Protein AF-A0A8J9UV77-F1 (afdb_monomer)

Organism: NCBI:txid405034

Foldseek 3Di:
DVVVVLLPDDDDDPPVVVVVVPDDPPPPPCPDPNVVVNVPPPVPLCCDDPPDDGLLVNLLVLLVVVLVVLVVVLVVLVVVVVVCVVVPPPPVPPVVVVVSVVVNVLSVVVNVLSVQVSVCSVVVDLVSLVVSLVVLVVNLVVLVVVLVVCVVPDDPVVNVVSVVVSVSSVVSSVSSSSVSVVVVVVVVVVVVVVVVPD

Sequence (198 aa):
MLRIVKLVCPPQSNLIRRIISNLPPNYQRKGTQSDKICSYVEIPILTRCCFCLPLRKGLIAFAYINLMLTLAVTSMLSMYITSVRTSNLDLQDESEYPRLIADTTALVLEVTMTLIFIVALHRKHVLLMKIYLYFEIIFSVIGFVYSLAFLTKETASELFLILFQLMVQIYLVILIWSSIVKMQRDGTVKYTREQDAV

Mean predicted aligned error: 13.59 Å

Structure (mmCIF, N/CA/C/O backbone):
data_AF-A0A8J9UV77-F1
#
_entry.id   AF-A0A8J9UV77-F1
#
loop_
_atom_site.group_PDB
_atom_site.id
_atom_site.type_symbol
_atom_site.label_atom_id
_atom_site.label_alt_id
_atom_site.label_comp_id
_atom_site.label_asym_id
_atom_site.label_entity_id
_atom_site.label_seq_id
_atom_site.pdbx_PDB_ins_code
_atom_site.Cartn_x
_atom_site.Cartn_y
_atom_site.Cartn_z
_atom_site.occupancy
_atom_site.B_iso_or_equiv
_atom_site.auth_seq_id
_atom_site.auth_comp_id
_atom_site.auth_asym_id
_atom_site.auth_atom_id
_atom_site.pdbx_PDB_model_num
ATOM 1 N N . MET A 1 1 ? 17.749 2.237 13.688 1.00 36.34 1 MET A N 1
ATOM 2 C CA . MET A 1 1 ? 16.451 1.530 13.573 1.00 36.34 1 MET A CA 1
ATOM 3 C C . MET A 1 1 ? 15.912 0.937 14.883 1.00 36.34 1 MET A C 1
ATOM 5 O O . MET A 1 1 ? 14.709 1.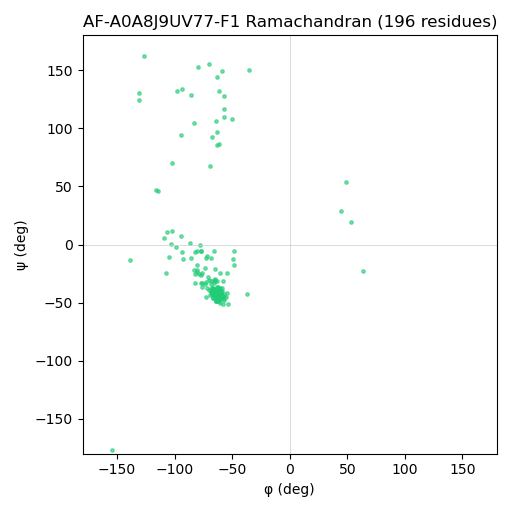004 15.076 1.00 36.34 1 MET A O 1
ATOM 9 N N . LEU A 1 2 ? 16.729 0.463 15.841 1.00 25.31 2 LEU A N 1
ATOM 10 C CA . LEU A 1 2 ? 16.229 -0.098 17.121 1.00 25.31 2 LEU A CA 1
ATOM 11 C C . LEU A 1 2 ? 15.566 0.902 18.105 1.00 25.31 2 LEU A C 1
ATOM 13 O O . LEU A 1 2 ? 14.935 0.483 19.070 1.00 25.31 2 LEU A O 1
ATOM 17 N N . ARG A 1 3 ? 15.679 2.221 17.889 1.00 26.34 3 ARG A N 1
ATOM 18 C CA . ARG A 1 3 ? 15.039 3.242 18.749 1.00 26.34 3 ARG A CA 1
ATOM 19 C C . ARG A 1 3 ? 13.592 3.569 18.377 1.00 26.34 3 ARG A C 1
ATOM 21 O O . ARG A 1 3 ? 12.903 4.183 19.181 1.00 26.34 3 ARG A O 1
ATOM 28 N N . ILE A 1 4 ? 13.117 3.124 17.215 1.00 35.94 4 ILE A N 1
ATOM 29 C CA . ILE A 1 4 ? 11.742 3.402 16.770 1.00 35.94 4 ILE A CA 1
ATOM 30 C C . ILE A 1 4 ? 10.745 2.433 17.440 1.00 35.94 4 ILE A C 1
ATOM 32 O O . ILE A 1 4 ? 9.596 2.787 17.665 1.00 35.94 4 ILE A O 1
ATOM 36 N N . VAL A 1 5 ? 11.210 1.269 17.914 1.00 37.25 5 VAL A N 1
ATOM 37 C CA . VAL A 1 5 ? 10.378 0.279 18.628 1.00 37.25 5 VAL A CA 1
ATOM 38 C C . VAL A 1 5 ? 10.020 0.717 20.061 1.00 37.25 5 VAL A C 1
ATOM 40 O O . VAL A 1 5 ? 9.040 0.244 20.626 1.00 37.25 5 VAL A O 1
ATOM 43 N N . LYS A 1 6 ? 10.762 1.658 20.666 1.00 29.19 6 LYS A N 1
ATOM 44 C CA . LYS A 1 6 ? 10.554 2.073 22.070 1.00 29.19 6 LYS A CA 1
ATOM 45 C C . LYS A 1 6 ? 9.634 3.284 22.264 1.00 29.19 6 LYS A C 1
ATOM 47 O O . LYS A 1 6 ? 9.333 3.616 23.404 1.00 29.19 6 LYS A O 1
ATOM 52 N N . LEU A 1 7 ? 9.200 3.935 21.184 1.00 33.56 7 LEU A N 1
ATOM 53 C CA . LEU A 1 7 ? 8.418 5.179 21.243 1.00 33.56 7 LEU A CA 1
ATOM 54 C C . LEU A 1 7 ? 6.919 5.006 20.970 1.00 33.56 7 LEU A C 1
ATOM 56 O O . LEU A 1 7 ? 6.188 5.986 21.034 1.00 33.56 7 LEU A O 1
ATOM 60 N N . VAL A 1 8 ? 6.434 3.789 20.711 1.00 41.38 8 VAL A N 1
ATOM 61 C CA . VAL A 1 8 ? 5.015 3.561 20.378 1.00 41.38 8 VAL A CA 1
ATOM 62 C C . VAL A 1 8 ? 4.303 2.729 21.453 1.00 41.38 8 VAL A C 1
ATOM 64 O O . VAL A 1 8 ? 3.581 1.776 21.181 1.00 41.38 8 VAL A O 1
ATOM 67 N N . CYS A 1 9 ? 4.527 3.102 22.709 1.00 34.94 9 CYS A N 1
ATOM 68 C CA . CYS A 1 9 ? 3.692 2.753 23.860 1.00 34.94 9 CYS A CA 1
ATOM 69 C C . CYS A 1 9 ? 3.445 4.071 24.610 1.00 34.94 9 CYS A C 1
ATOM 71 O O . CYS A 1 9 ? 4.420 4.798 24.809 1.00 34.94 9 CYS A O 1
ATOM 73 N N . PRO A 1 10 ? 2.193 4.432 24.973 1.00 48.12 10 PRO A N 1
ATOM 74 C CA . PRO A 1 10 ? 1.755 4.147 26.355 1.00 48.12 10 PRO A CA 1
ATOM 75 C C . PRO A 1 10 ? 0.209 3.994 26.524 1.00 48.12 10 PRO A C 1
ATOM 77 O O . PRO A 1 10 ? -0.529 4.166 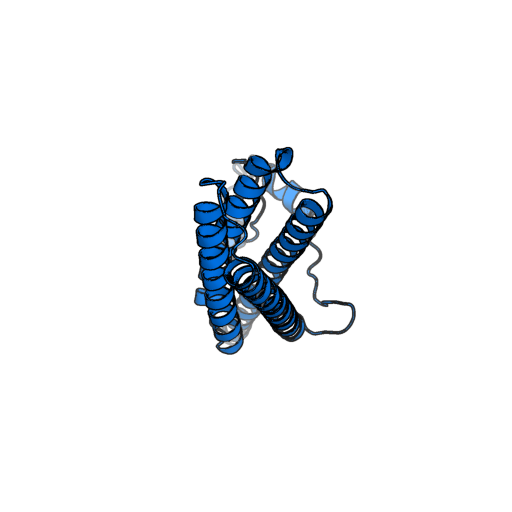25.550 1.00 48.12 10 PRO A O 1
ATOM 80 N N . PRO A 1 11 ? -0.345 3.802 27.749 1.00 50.53 11 PRO A N 1
ATOM 81 C CA . PRO A 1 11 ? 0.266 3.352 29.007 1.00 50.53 11 PRO A CA 1
ATOM 82 C C . PRO A 1 11 ? -0.451 2.147 29.652 1.00 50.53 11 PRO A C 1
ATOM 84 O O . PRO A 1 11 ? -1.620 1.847 29.407 1.00 50.53 11 PRO A O 1
ATOM 87 N N . GLN A 1 12 ? 0.279 1.500 30.559 1.00 46.47 12 GLN A N 1
ATOM 88 C CA . GLN A 1 12 ? -0.220 0.502 31.490 1.00 46.47 12 GLN A CA 1
ATOM 89 C C . GLN A 1 12 ? -1.257 1.060 32.471 1.00 46.47 12 GLN A C 1
ATOM 91 O O . GLN A 1 12 ? -1.185 2.188 32.957 1.00 46.47 12 GLN A O 1
ATOM 96 N N . SER A 1 13 ? -2.195 0.163 32.745 1.00 42.41 13 SER A N 1
ATOM 97 C CA . SER A 1 13 ? -3.255 0.153 33.740 1.00 42.41 13 SER A CA 1
ATOM 98 C C . SER A 1 13 ? -2.910 0.794 35.092 1.00 42.41 13 SER A C 1
ATOM 100 O O . SER A 1 13 ? -1.795 0.713 35.605 1.00 42.41 13 SER A O 1
ATOM 102 N N . ASN A 1 14 ? -3.954 1.333 35.730 1.00 47.31 14 ASN A N 1
ATOM 103 C CA . ASN A 1 14 ? -4.018 1.885 37.094 1.00 47.31 14 ASN A CA 1
ATOM 104 C C . ASN A 1 14 ? -3.410 1.004 38.214 1.00 47.31 14 ASN A C 1
ATOM 106 O O . ASN A 1 14 ? -3.297 1.446 39.356 1.00 47.31 14 ASN A O 1
ATOM 110 N N . LEU A 1 15 ? -2.987 -0.220 37.896 1.00 50.44 15 LEU A N 1
ATOM 111 C CA . LEU A 1 15 ? -2.334 -1.161 38.797 1.00 50.44 15 LEU A CA 1
ATOM 112 C C . LEU A 1 15 ? -0.940 -0.678 39.236 1.00 50.44 15 LEU A C 1
ATOM 114 O O . LEU A 1 15 ? -0.586 -0.803 40.404 1.00 50.44 15 LEU A O 1
ATOM 118 N N . ILE A 1 16 ? -0.175 -0.038 38.346 1.00 53.56 16 ILE A N 1
ATOM 119 C CA . ILE A 1 16 ? 1.173 0.458 38.684 1.00 53.56 16 ILE A CA 1
ATOM 120 C C . ILE A 1 16 ? 1.103 1.686 39.594 1.00 53.56 16 ILE A C 1
ATOM 122 O O . ILE A 1 16 ? 1.921 1.834 40.500 1.00 53.56 16 ILE A O 1
ATOM 126 N N . ARG A 1 17 ? 0.064 2.518 39.443 1.00 52.12 17 ARG A N 1
ATOM 127 C CA . ARG A 1 17 ? -0.152 3.688 40.305 1.00 52.12 17 ARG A CA 1
ATOM 128 C C . ARG A 1 17 ? -0.437 3.288 41.765 1.00 52.12 17 ARG A C 1
ATOM 130 O O . ARG A 1 17 ? -0.012 4.002 42.665 1.00 52.12 17 ARG A O 1
ATOM 137 N N . ARG A 1 18 ? -1.074 2.129 42.004 1.00 53.81 18 ARG A N 1
ATOM 138 C CA . ARG A 1 18 ? -1.314 1.576 43.358 1.00 53.81 18 ARG A CA 1
ATOM 139 C C . ARG A 1 18 ? -0.118 0.817 43.949 1.00 53.81 18 ARG A C 1
ATOM 141 O O . ARG A 1 18 ? 0.011 0.736 45.168 1.00 53.81 18 ARG A O 1
ATOM 148 N N . ILE A 1 19 ? 0.770 0.278 43.113 1.00 56.06 19 ILE A N 1
ATOM 149 C CA . ILE A 1 19 ? 2.013 -0.362 43.579 1.00 56.06 19 ILE A CA 1
ATOM 150 C C . ILE A 1 19 ? 3.040 0.708 43.986 1.00 56.06 19 ILE A C 1
ATOM 152 O O . ILE A 1 19 ? 3.718 0.559 44.999 1.00 56.06 19 ILE A O 1
ATOM 156 N N . ILE A 1 20 ? 3.096 1.834 43.267 1.00 53.78 20 ILE A N 1
ATOM 157 C CA . ILE A 1 20 ? 4.003 2.948 43.589 1.00 53.78 20 ILE A CA 1
ATOM 158 C C . ILE A 1 20 ? 3.587 3.682 44.876 1.00 53.78 20 ILE A C 1
ATOM 160 O O . ILE A 1 20 ? 4.459 4.155 45.600 1.00 53.78 20 ILE A O 1
ATOM 164 N N . SER A 1 21 ? 2.293 3.736 45.220 1.00 57.62 21 SER A N 1
ATOM 165 C CA . SER A 1 21 ? 1.830 4.378 46.464 1.00 57.62 21 SER A CA 1
ATOM 166 C C . SER A 1 21 ? 2.164 3.599 47.742 1.00 57.62 21 SER A C 1
ATOM 168 O O . SER A 1 21 ? 1.988 4.136 48.828 1.00 57.62 21 SER A O 1
ATOM 170 N N . ASN A 1 22 ? 2.635 2.353 47.624 1.00 54.12 22 ASN A N 1
ATOM 171 C CA . ASN A 1 22 ? 3.020 1.503 48.755 1.00 54.12 22 ASN A CA 1
ATOM 172 C C . ASN A 1 22 ? 4.541 1.285 48.862 1.00 54.12 22 ASN A C 1
ATOM 174 O O . ASN A 1 22 ? 4.988 0.496 49.692 1.00 54.12 22 ASN A O 1
ATOM 178 N N . LEU A 1 23 ? 5.351 1.957 48.033 1.00 52.94 23 LEU A N 1
ATOM 179 C CA . LEU A 1 23 ? 6.805 1.803 48.056 1.00 52.94 23 LEU A CA 1
ATOM 180 C C . LEU A 1 23 ? 7.468 2.865 48.958 1.00 52.94 23 LEU A C 1
ATOM 182 O O . LEU A 1 23 ? 7.148 4.050 48.839 1.00 52.94 23 LEU A O 1
ATOM 186 N N . PRO A 1 24 ? 8.420 2.481 49.831 1.00 50.25 24 PRO A N 1
ATOM 187 C CA . PRO A 1 24 ? 9.108 3.406 50.728 1.00 50.25 24 PRO A CA 1
ATOM 188 C C . PRO A 1 24 ? 9.855 4.528 49.972 1.00 50.25 24 PRO A C 1
ATOM 190 O O . PRO A 1 24 ? 10.372 4.312 48.870 1.00 50.25 24 PRO A O 1
ATOM 193 N N . PRO A 1 25 ? 9.980 5.729 50.575 1.00 51.34 25 PRO A N 1
ATOM 194 C CA . PRO A 1 25 ? 10.344 6.981 49.892 1.00 51.34 25 PRO A CA 1
ATOM 195 C C . PRO A 1 25 ? 11.769 7.035 49.314 1.00 51.34 25 PRO A C 1
ATOM 197 O O . PRO A 1 25 ? 12.111 7.979 48.604 1.00 51.34 25 PRO A O 1
ATOM 200 N N . ASN A 1 26 ? 12.606 6.024 49.558 1.00 44.12 26 ASN A N 1
ATOM 201 C CA . ASN A 1 26 ? 13.990 5.987 49.078 1.00 44.12 26 ASN A CA 1
ATOM 202 C C . ASN A 1 26 ? 14.158 5.503 47.621 1.00 44.12 26 ASN A C 1
ATOM 204 O O . ASN A 1 26 ? 15.256 5.604 47.078 1.00 44.12 26 ASN A O 1
ATOM 208 N N . TYR A 1 27 ? 13.096 5.032 46.950 1.00 46.22 27 TYR A N 1
ATOM 209 C CA . TYR A 1 27 ? 13.168 4.532 45.562 1.00 46.22 27 TYR A CA 1
ATOM 210 C C . TYR A 1 27 ? 12.542 5.474 44.507 1.00 46.22 27 TYR A C 1
ATOM 212 O O . TYR A 1 27 ? 12.391 5.117 43.345 1.00 46.22 27 TYR A O 1
ATOM 220 N N . GLN A 1 28 ? 12.190 6.713 44.856 1.00 45.56 28 GLN A N 1
ATOM 221 C CA . GLN A 1 28 ? 11.565 7.669 43.918 1.00 45.56 28 GLN A CA 1
ATOM 222 C C . GLN A 1 28 ? 12.562 8.386 42.978 1.00 45.56 28 GLN A C 1
ATOM 224 O O . GLN A 1 28 ? 12.154 9.111 42.074 1.00 45.56 28 GLN A O 1
ATOM 229 N N . ARG A 1 29 ? 13.882 8.198 43.142 1.00 43.81 29 ARG A N 1
ATOM 230 C CA . ARG A 1 29 ? 14.904 9.008 42.439 1.00 43.81 29 ARG A CA 1
ATOM 231 C C . ARG A 1 29 ? 15.444 8.406 41.128 1.00 43.81 29 ARG A C 1
ATOM 233 O O . ARG A 1 29 ? 16.355 8.967 40.528 1.00 43.81 29 ARG A O 1
ATOM 240 N N . LYS A 1 30 ? 14.879 7.301 40.637 1.00 40.88 30 LYS A N 1
ATOM 241 C CA . LYS A 1 30 ? 15.172 6.749 39.297 1.00 40.88 30 LYS A CA 1
ATOM 242 C C . LYS A 1 30 ? 13.927 6.777 38.403 1.00 40.88 30 LYS A C 1
ATOM 244 O O . LYS A 1 30 ? 13.601 5.805 37.735 1.00 40.88 30 LYS A O 1
ATOM 249 N N . GLY A 1 31 ? 13.234 7.916 38.387 1.00 41.59 31 GLY A N 1
ATOM 250 C CA . GLY A 1 31 ? 12.255 8.239 37.349 1.00 41.59 31 GLY A CA 1
ATOM 251 C C . GLY A 1 31 ? 12.965 8.325 36.001 1.00 41.59 31 GLY A C 1
ATOM 252 O O . GLY A 1 31 ? 13.611 9.322 35.679 1.00 41.59 31 GLY A O 1
ATOM 253 N N . THR A 1 32 ? 12.913 7.231 35.251 1.00 42.88 32 THR A N 1
ATOM 254 C CA . THR A 1 32 ? 13.490 7.090 33.921 1.00 42.88 32 THR A CA 1
ATOM 255 C C . THR A 1 32 ? 12.935 8.151 32.977 1.00 42.88 32 THR A C 1
ATOM 257 O O . THR A 1 32 ? 11.733 8.300 32.794 1.00 42.88 32 THR A O 1
ATOM 260 N N . GLN A 1 33 ? 13.856 8.856 32.330 1.00 42.91 33 GLN A N 1
ATOM 261 C CA . GLN A 1 33 ? 13.685 9.948 31.366 1.00 42.91 33 GLN A CA 1
ATOM 262 C C . GLN A 1 33 ? 12.678 9.681 30.216 1.00 42.91 33 GLN A C 1
ATOM 264 O O . GLN A 1 33 ? 12.272 10.620 29.536 1.00 42.91 33 GLN A O 1
ATOM 269 N N . SER A 1 34 ? 12.241 8.430 30.017 1.00 46.00 34 SER A N 1
ATOM 270 C CA . SER A 1 34 ? 11.222 8.021 29.036 1.00 46.00 34 SER A CA 1
ATOM 271 C C . SER A 1 34 ? 9.831 8.612 29.286 1.00 46.00 34 SER A C 1
ATOM 273 O O . SER A 1 34 ? 9.127 8.890 28.316 1.00 46.00 34 SER A O 1
ATOM 275 N N . ASP A 1 35 ? 9.445 8.870 30.537 1.00 45.50 35 ASP A N 1
ATOM 276 C CA . ASP A 1 35 ? 8.078 9.330 30.840 1.00 45.50 35 ASP A CA 1
ATOM 277 C C . ASP A 1 35 ? 7.865 10.811 30.491 1.00 45.50 35 ASP A C 1
ATOM 279 O O . ASP A 1 35 ? 6.758 11.233 30.163 1.00 45.50 35 ASP A O 1
ATOM 283 N N . LYS A 1 36 ? 8.946 11.604 30.469 1.00 41.19 36 LYS A N 1
ATOM 284 C CA . LYS A 1 36 ? 8.894 13.021 30.076 1.00 41.19 36 LYS A CA 1
ATOM 285 C C . LYS A 1 36 ? 8.797 13.218 28.561 1.00 41.19 36 LYS A C 1
ATOM 287 O O . LYS A 1 36 ? 8.236 14.216 28.122 1.00 41.19 36 LYS A O 1
ATOM 292 N N . ILE A 1 37 ? 9.285 12.267 27.760 1.00 48.97 37 ILE A N 1
ATOM 293 C CA . ILE A 1 37 ? 9.194 12.331 26.290 1.00 48.97 37 ILE A CA 1
ATOM 294 C C . ILE A 1 37 ? 7.773 11.963 25.821 1.00 48.97 37 ILE A C 1
ATOM 296 O O . ILE A 1 37 ? 7.260 12.565 24.883 1.00 48.97 37 ILE A O 1
ATOM 300 N N . CYS A 1 38 ? 7.091 11.052 26.527 1.00 47.56 38 CYS A N 1
ATOM 301 C CA . CYS A 1 38 ? 5.693 10.687 26.252 1.00 47.56 38 CYS A CA 1
ATOM 302 C C . CYS A 1 38 ? 4.687 11.831 26.476 1.00 47.56 38 CYS A C 1
ATOM 304 O O . CYS A 1 38 ? 3.594 11.789 25.922 1.00 47.56 38 CYS A O 1
ATOM 306 N N . SER A 1 39 ? 5.043 12.850 27.265 1.00 46.72 39 SER A N 1
ATOM 307 C CA . SER A 1 39 ? 4.179 14.006 27.547 1.00 46.72 39 SER A CA 1
ATOM 308 C C . SER A 1 39 ? 4.184 15.071 26.446 1.00 46.72 39 SER A C 1
ATOM 310 O O . SER A 1 39 ? 3.295 15.913 26.442 1.00 46.72 39 SER A O 1
ATOM 312 N N . TYR A 1 40 ? 5.177 15.076 25.552 1.00 45.38 40 TYR A N 1
ATOM 313 C CA . TYR A 1 40 ? 5.302 16.099 24.501 1.00 45.38 40 TYR A CA 1
ATOM 314 C C . TYR A 1 40 ? 4.916 15.602 23.110 1.00 45.38 40 TYR A C 1
ATOM 316 O O . TYR A 1 40 ? 4.746 16.404 22.197 1.00 45.38 40 TYR A O 1
ATOM 324 N N . VAL A 1 41 ? 4.734 14.292 22.946 1.00 43.12 41 VAL A N 1
ATOM 325 C CA . VAL A 1 41 ? 4.097 13.730 21.758 1.00 43.12 41 VAL A CA 1
ATOM 326 C C . VAL A 1 41 ? 2.668 13.379 22.144 1.00 43.12 41 VAL A C 1
ATOM 328 O O . VAL A 1 41 ? 2.297 12.211 22.265 1.00 43.12 41 VAL A O 1
ATOM 331 N N . GLU A 1 42 ? 1.847 14.408 22.357 1.00 40.81 42 GLU A N 1
ATOM 332 C CA . GLU A 1 42 ? 0.409 14.262 22.163 1.00 40.81 42 GLU A CA 1
ATOM 333 C C . GLU A 1 42 ? 0.219 13.908 20.690 1.00 40.81 42 GLU A C 1
ATOM 335 O O . GLU A 1 42 ? 0.079 14.779 19.838 1.00 40.81 42 GLU A O 1
ATOM 340 N N . ILE A 1 43 ? 0.304 12.615 20.361 1.00 47.97 43 ILE A N 1
ATOM 341 C CA . ILE A 1 43 ? -0.121 12.115 19.058 1.00 47.97 43 ILE A CA 1
ATOM 342 C C . ILE A 1 43 ? -1.578 12.563 18.970 1.00 47.97 43 ILE A C 1
ATOM 344 O O . ILE A 1 43 ? -2.386 12.060 19.765 1.00 47.97 43 ILE A O 1
ATOM 348 N N . PRO A 1 44 ? -1.925 13.536 18.104 1.00 45.03 44 PRO A N 1
ATOM 349 C CA . PRO A 1 44 ? -3.277 14.047 18.050 1.00 45.03 44 PRO A CA 1
ATOM 350 C C . PRO A 1 44 ? -4.155 12.840 17.779 1.00 45.03 44 PRO A C 1
ATOM 352 O O . PRO A 1 44 ? -3.987 12.137 16.783 1.00 45.03 44 PRO A O 1
ATOM 355 N N . ILE A 1 45 ? -5.037 12.527 18.723 1.00 49.84 45 ILE A N 1
ATOM 356 C CA . ILE A 1 45 ? -5.992 11.445 18.553 1.00 49.84 45 ILE A CA 1
ATOM 357 C C . ILE A 1 45 ? -6.915 11.963 17.456 1.00 49.84 45 ILE A C 1
ATOM 359 O O . ILE A 1 45 ? -7.844 12.721 17.740 1.00 49.84 45 ILE A O 1
ATOM 363 N N . LEU A 1 46 ? -6.609 11.634 16.197 1.00 47.41 46 LEU A N 1
ATOM 364 C CA . LEU A 1 46 ? -7.407 12.012 15.040 1.00 47.41 46 LEU A CA 1
ATOM 365 C C . LEU A 1 46 ? -8.765 11.332 15.194 1.00 47.41 46 LEU A C 1
ATOM 367 O O . LEU A 1 46 ? -9.007 10.233 14.718 1.00 47.41 46 LEU A O 1
ATOM 371 N N . THR A 1 47 ? -9.676 11.971 15.917 1.00 51.78 47 THR A N 1
ATOM 372 C CA . THR A 1 47 ? -11.048 11.494 16.092 1.00 51.78 47 THR A CA 1
ATOM 373 C C . THR A 1 47 ? -11.866 11.671 14.812 1.00 51.78 47 THR A C 1
ATOM 375 O O . THR A 1 47 ? -12.950 11.090 14.708 1.00 51.78 47 THR A O 1
ATOM 378 N N . ARG A 1 48 ? -11.331 12.417 13.833 1.00 51.16 48 ARG A N 1
ATOM 379 C CA . ARG A 1 48 ? -11.957 12.754 12.553 1.00 51.16 48 ARG A CA 1
ATOM 380 C C . ARG A 1 48 ? -10.989 12.477 11.399 1.00 51.16 48 ARG A C 1
ATOM 382 O O . ARG A 1 48 ? -9.895 13.031 11.371 1.00 51.16 48 ARG A O 1
ATOM 389 N N . CYS A 1 49 ? -11.412 11.661 10.437 1.00 50.72 49 CYS A N 1
ATOM 390 C CA . CYS A 1 49 ? -10.799 11.608 9.106 1.00 50.72 49 CYS A CA 1
ATOM 391 C C . CYS A 1 49 ? -11.481 12.699 8.265 1.00 50.72 49 CYS A C 1
ATOM 393 O O . CYS A 1 49 ? -12.714 12.750 8.259 1.00 50.72 49 CYS A O 1
ATOM 395 N N . CYS A 1 50 ? -10.717 13.580 7.609 1.00 52.69 50 CYS A N 1
ATOM 396 C CA . CYS A 1 50 ? -11.244 14.618 6.705 1.00 52.69 50 CYS A CA 1
ATOM 397 C C . CYS A 1 50 ? -12.419 15.432 7.311 1.00 52.69 50 CYS A C 1
ATOM 399 O O . CYS A 1 50 ? -13.507 15.490 6.747 1.00 52.69 50 CYS A O 1
ATOM 401 N N . PHE A 1 51 ? -12.216 16.009 8.503 1.00 49.25 51 PHE A N 1
ATOM 402 C CA . PHE A 1 51 ? -13.119 16.933 9.224 1.00 49.25 51 PHE A CA 1
ATOM 403 C C . PHE A 1 51 ? -14.511 16.438 9.694 1.00 49.25 51 PHE A C 1
ATOM 405 O O . PHE A 1 51 ? -15.003 16.991 10.683 1.00 49.25 51 PHE A O 1
ATOM 412 N N . CYS A 1 52 ? -15.116 15.385 9.118 1.00 48.28 52 CYS A N 1
ATOM 413 C CA . CYS A 1 52 ? -16.527 15.031 9.404 1.00 48.28 52 CYS A CA 1
ATOM 414 C C . CYS A 1 52 ? -16.846 13.531 9.572 1.00 48.28 52 CYS A C 1
ATOM 416 O O . CYS A 1 52 ? -17.934 13.195 10.043 1.00 48.28 52 CYS A O 1
ATOM 418 N N . LEU A 1 53 ? -15.947 12.608 9.209 1.00 54.25 53 LEU A N 1
ATOM 419 C CA . LEU A 1 53 ? -16.273 11.176 9.204 1.00 54.25 53 LEU A CA 1
ATOM 420 C C . LEU A 1 53 ? -15.786 10.465 10.478 1.00 54.25 53 LEU A C 1
ATOM 422 O O . LEU A 1 53 ? -14.620 10.614 10.862 1.00 54.25 53 LEU A O 1
ATOM 426 N N . PRO A 1 54 ? -16.637 9.648 11.137 1.00 70.31 54 PRO A N 1
ATOM 427 C CA . PRO A 1 54 ? -16.211 8.847 12.277 1.00 70.31 54 PRO A CA 1
ATOM 428 C C . PRO A 1 54 ? -15.123 7.868 11.826 1.00 70.31 54 PRO A C 1
ATOM 430 O O . PRO A 1 54 ? -15.302 7.170 10.828 1.00 70.31 54 PRO A O 1
ATOM 433 N N . LEU A 1 55 ? -14.025 7.794 12.589 1.00 68.00 55 LEU A N 1
ATOM 434 C CA . LEU A 1 55 ? -12.802 7.019 12.305 1.00 68.00 55 LEU A CA 1
ATOM 435 C C . LEU A 1 55 ? -13.050 5.652 11.633 1.00 68.00 55 LEU A C 1
ATOM 437 O O . LEU A 1 55 ? -12.370 5.286 10.684 1.00 68.00 55 LEU A O 1
ATOM 441 N N . ARG A 1 56 ? -14.066 4.909 12.092 1.00 77.19 56 ARG A N 1
ATOM 442 C CA . ARG A 1 56 ? -14.410 3.590 11.548 1.00 77.19 56 ARG A CA 1
ATOM 443 C C . ARG A 1 56 ? -14.954 3.642 10.116 1.00 77.19 56 ARG A C 1
ATOM 445 O O . ARG A 1 56 ? -14.580 2.803 9.309 1.00 77.19 56 ARG A O 1
ATOM 452 N N . LYS A 1 57 ? -15.829 4.603 9.799 1.00 82.00 57 LYS A N 1
ATOM 453 C CA . LYS A 1 57 ? -16.369 4.768 8.437 1.00 82.00 57 LYS A CA 1
ATOM 454 C C . LYS A 1 57 ? -15.300 5.311 7.491 1.00 82.00 57 LYS A C 1
ATOM 456 O O . LYS A 1 57 ? -15.230 4.854 6.360 1.00 82.00 57 LYS A O 1
ATOM 461 N N . GLY A 1 58 ? -14.454 6.223 7.979 1.00 81.44 58 GLY A N 1
ATOM 462 C CA . GLY A 1 58 ? -13.318 6.749 7.219 1.00 81.44 58 GLY A CA 1
ATOM 463 C C . GLY A 1 58 ? -12.319 5.657 6.834 1.00 81.44 58 GLY A C 1
ATOM 464 O O . GLY A 1 58 ? -11.964 5.555 5.669 1.00 81.44 58 GLY A O 1
ATOM 465 N N . LEU A 1 59 ? -11.946 4.787 7.780 1.00 83.88 59 LEU A N 1
ATOM 466 C CA . LEU A 1 59 ? -11.020 3.679 7.520 1.00 83.88 59 LEU A CA 1
ATOM 467 C C . LEU A 1 59 ? -11.575 2.678 6.498 1.00 83.88 59 LEU A C 1
ATOM 469 O O . LEU A 1 59 ? -10.850 2.251 5.609 1.00 83.88 59 LEU A O 1
ATOM 473 N N . ILE A 1 60 ? -12.865 2.337 6.597 1.00 86.50 60 ILE A N 1
ATOM 474 C CA . ILE A 1 60 ? -13.520 1.457 5.622 1.00 86.50 60 ILE A CA 1
ATOM 475 C C . ILE A 1 60 ? -13.543 2.123 4.240 1.00 86.50 60 ILE A C 1
ATOM 477 O O . ILE A 1 60 ? -13.136 1.502 3.266 1.00 86.50 60 ILE A O 1
ATOM 481 N N . ALA A 1 61 ? -13.964 3.389 4.152 1.00 88.19 61 ALA A N 1
ATOM 482 C CA . ALA A 1 61 ? -13.999 4.121 2.887 1.00 88.19 61 ALA A CA 1
ATOM 483 C C . ALA A 1 61 ? -12.609 4.220 2.243 1.00 88.19 61 ALA A C 1
ATOM 485 O O . ALA A 1 61 ? -12.470 3.976 1.050 1.00 88.19 61 ALA A O 1
ATOM 486 N N . PHE A 1 62 ? -11.577 4.514 3.034 1.00 86.31 62 PHE A N 1
ATOM 487 C CA . PHE A 1 62 ? -10.211 4.609 2.537 1.00 86.31 62 PHE A CA 1
ATOM 488 C C . PHE A 1 62 ? -9.675 3.253 2.058 1.00 86.31 62 PHE A C 1
ATOM 490 O O . PHE A 1 62 ? -9.068 3.186 0.995 1.00 86.31 62 PHE A O 1
ATOM 497 N N . ALA A 1 63 ? -9.959 2.161 2.778 1.00 88.12 63 ALA A N 1
ATOM 498 C CA . ALA A 1 63 ? -9.603 0.812 2.335 1.00 88.12 63 ALA A CA 1
ATOM 499 C C . ALA A 1 63 ? -10.280 0.440 1.003 1.00 88.12 63 ALA A C 1
ATOM 501 O O . ALA A 1 63 ? -9.640 -0.145 0.134 1.00 88.12 63 ALA A O 1
ATOM 502 N N . TYR A 1 64 ? -11.547 0.825 0.806 1.00 89.88 64 TYR A N 1
ATOM 503 C CA . TYR A 1 64 ? -12.239 0.637 -0.475 1.00 89.88 64 TYR A CA 1
ATOM 504 C C . TYR A 1 64 ? -11.649 1.492 -1.600 1.00 89.88 64 TYR A C 1
ATOM 506 O O . TYR A 1 64 ? -11.541 1.008 -2.722 1.00 89.88 64 TYR A O 1
ATOM 514 N N . ILE A 1 65 ? -11.255 2.738 -1.322 1.00 89.50 65 ILE A N 1
ATOM 515 C CA . ILE A 1 65 ? -10.577 3.591 -2.309 1.00 89.50 65 ILE A CA 1
ATOM 516 C C . ILE A 1 65 ? -9.235 2.969 -2.706 1.00 89.50 65 ILE A C 1
ATOM 518 O O . ILE A 1 65 ? -8.953 2.884 -3.898 1.00 89.50 65 ILE A O 1
ATOM 522 N N . ASN A 1 66 ? -8.451 2.477 -1.739 1.00 87.12 66 ASN A N 1
ATOM 523 C CA . ASN A 1 66 ? -7.192 1.788 -2.023 1.00 87.12 66 ASN A CA 1
ATOM 524 C C . ASN A 1 66 ? -7.422 0.529 -2.868 1.00 87.12 66 ASN A C 1
ATOM 526 O O . ASN A 1 66 ? -6.736 0.327 -3.859 1.00 87.12 66 ASN A O 1
ATOM 530 N N . LEU A 1 67 ? -8.444 -0.268 -2.539 1.00 89.31 67 LEU A N 1
ATOM 531 C CA . LEU A 1 67 ? -8.822 -1.446 -3.324 1.00 89.31 67 LEU A CA 1
ATOM 532 C C . LEU A 1 67 ? -9.231 -1.084 -4.761 1.00 89.31 67 LEU A C 1
ATOM 534 O O . LEU A 1 67 ? -8.866 -1.773 -5.705 1.00 89.31 67 LEU A O 1
ATOM 538 N N . MET A 1 68 ? -9.997 -0.008 -4.949 1.00 90.88 68 MET A N 1
ATOM 539 C CA . MET A 1 68 ? -10.376 0.449 -6.289 1.00 90.88 68 MET A CA 1
ATOM 540 C C . MET A 1 68 ? -9.163 0.941 -7.079 1.00 90.88 68 MET A C 1
ATOM 542 O O . MET A 1 68 ? -9.063 0.660 -8.272 1.00 90.88 68 MET A O 1
ATOM 546 N N . LEU A 1 69 ? -8.230 1.630 -6.418 1.00 87.19 69 LEU A N 1
ATOM 547 C CA . LEU A 1 69 ? -6.985 2.077 -7.031 1.00 87.19 69 LEU A CA 1
ATOM 548 C C . LEU A 1 69 ? -6.116 0.884 -7.452 1.00 87.19 69 LEU A C 1
ATOM 550 O O . LEU A 1 69 ? -5.671 0.842 -8.597 1.00 87.19 69 LEU A O 1
ATOM 554 N N . THR A 1 70 ? -5.932 -0.113 -6.583 1.00 86.88 70 THR A N 1
ATOM 555 C CA . THR A 1 70 ? -5.147 -1.313 -6.913 1.00 86.88 70 THR A CA 1
ATOM 556 C C . THR A 1 70 ? -5.800 -2.125 -8.025 1.00 86.88 70 THR A C 1
ATOM 558 O O . THR A 1 70 ? -5.105 -2.556 -8.943 1.00 86.88 70 THR A O 1
ATOM 561 N N . LEU A 1 71 ? -7.131 -2.264 -8.039 1.00 89.50 71 LEU A N 1
ATOM 562 C CA . LEU A 1 71 ? -7.854 -2.897 -9.150 1.00 89.50 71 LEU A CA 1
ATOM 563 C C . LEU A 1 71 ? -7.686 -2.132 -10.469 1.00 89.50 71 LEU A C 1
ATOM 565 O O . LEU A 1 71 ? -7.471 -2.753 -11.513 1.00 89.50 71 LEU A O 1
ATOM 569 N N . ALA A 1 72 ? -7.737 -0.798 -10.436 1.00 90.00 72 ALA A N 1
ATO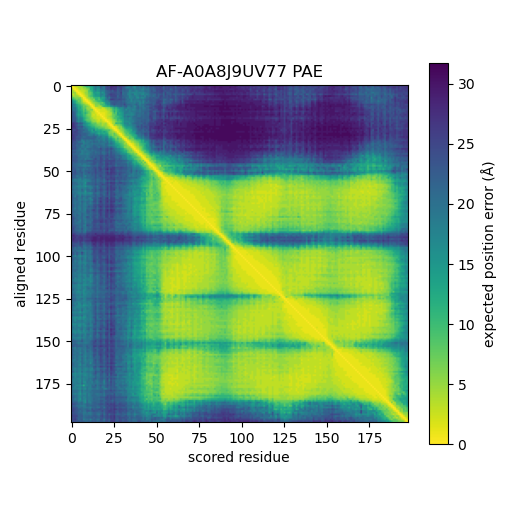M 570 C CA . ALA A 1 72 ? -7.494 0.022 -11.618 1.00 90.00 72 ALA A CA 1
ATOM 571 C C . ALA A 1 72 ? -6.070 -0.192 -12.158 1.00 90.00 72 ALA A C 1
ATOM 573 O O . ALA A 1 72 ? -5.910 -0.472 -13.347 1.00 90.00 72 ALA A O 1
ATOM 574 N N . VAL A 1 73 ? -5.053 -0.167 -11.290 1.00 86.12 73 VAL A N 1
ATOM 575 C CA . VAL A 1 73 ? -3.658 -0.455 -11.669 1.00 86.12 73 VAL A CA 1
ATOM 576 C C . VAL A 1 73 ? -3.514 -1.882 -12.209 1.00 86.12 73 VAL A C 1
ATOM 578 O O . VAL A 1 73 ? -2.919 -2.067 -13.268 1.00 86.12 73 VAL A O 1
ATOM 581 N N . THR A 1 74 ? -4.143 -2.876 -11.568 1.00 87.50 74 THR A N 1
ATOM 582 C CA . THR A 1 74 ? -4.169 -4.274 -12.051 1.00 87.50 74 THR A CA 1
ATOM 583 C C . THR A 1 74 ? -4.705 -4.353 -13.477 1.00 87.50 74 THR A C 1
ATOM 585 O O . THR A 1 74 ? -4.155 -5.061 -14.321 1.00 87.50 74 THR A O 1
ATOM 588 N N . SER A 1 75 ? -5.801 -3.640 -13.754 1.00 89.06 75 SER A N 1
ATOM 589 C CA . SER A 1 75 ? -6.454 -3.664 -15.063 1.00 89.06 75 SER A CA 1
ATOM 590 C C . SER A 1 75 ? -5.577 -3.035 -16.146 1.00 89.06 75 SER A C 1
ATOM 592 O O . SER A 1 75 ? -5.452 -3.601 -17.232 1.00 89.06 75 SER A O 1
ATOM 594 N N . MET A 1 76 ? -4.896 -1.930 -15.823 1.00 88.00 76 MET A N 1
ATOM 595 C CA . MET A 1 76 ? -3.946 -1.270 -16.720 1.00 88.00 76 MET A CA 1
ATOM 596 C C . MET A 1 76 ? -2.737 -2.164 -16.997 1.00 88.00 76 MET A C 1
ATOM 598 O O . MET A 1 76 ? -2.368 -2.342 -18.157 1.00 88.00 76 MET A O 1
ATOM 602 N N . LEU A 1 77 ? -2.181 -2.805 -15.963 1.00 85.69 77 LEU A N 1
ATOM 603 C CA . LEU A 1 77 ? -1.094 -3.775 -16.106 1.00 85.69 77 LEU A CA 1
ATOM 604 C C . LEU A 1 77 ? -1.524 -4.966 -16.978 1.00 85.69 77 LEU A C 1
ATOM 606 O O . LEU A 1 77 ? -0.800 -5.384 -17.875 1.00 85.69 77 LEU A O 1
ATOM 610 N N . SER A 1 78 ? -2.742 -5.471 -16.788 1.00 87.50 78 SER A N 1
ATOM 611 C CA . SER A 1 78 ? -3.287 -6.573 -17.593 1.00 87.50 78 SER A CA 1
ATOM 612 C C . SER A 1 78 ? -3.445 -6.192 -19.072 1.00 87.50 78 SER A C 1
ATOM 614 O O . SER A 1 78 ? -3.121 -6.989 -19.961 1.00 87.50 78 SER A O 1
ATOM 616 N N . MET A 1 79 ? -3.913 -4.969 -19.356 1.00 88.19 79 MET A N 1
ATOM 617 C CA . MET A 1 79 ? -3.977 -4.440 -20.723 1.00 88.19 79 MET A CA 1
ATOM 618 C C . MET A 1 79 ? -2.582 -4.268 -21.326 1.00 88.19 79 MET A C 1
ATOM 620 O O . MET A 1 79 ? -2.383 -4.637 -22.483 1.00 88.19 79 MET A O 1
ATOM 624 N N . TYR A 1 80 ? -1.615 -3.775 -20.548 1.00 85.50 80 TYR A N 1
ATOM 625 C CA . TYR A 1 80 ? -0.222 -3.641 -20.972 1.00 85.50 80 TYR A CA 1
ATOM 626 C C . TYR A 1 80 ? 0.365 -4.993 -21.396 1.00 85.50 80 TYR A C 1
ATOM 628 O O . TYR A 1 80 ? 0.826 -5.133 -22.528 1.00 85.50 80 TYR A O 1
ATOM 636 N N . ILE A 1 81 ? 0.229 -6.024 -20.555 1.00 85.12 81 ILE A N 1
ATOM 637 C CA . ILE A 1 81 ? 0.685 -7.392 -20.858 1.00 85.12 81 ILE A CA 1
ATOM 638 C C . ILE A 1 81 ? 0.034 -7.922 -22.142 1.00 85.12 81 ILE A C 1
ATOM 640 O O . ILE A 1 81 ? 0.695 -8.534 -22.982 1.00 85.12 81 ILE A O 1
ATOM 644 N N . THR A 1 82 ? -1.266 -7.680 -22.312 1.00 86.19 82 THR A N 1
ATOM 645 C CA . THR A 1 82 ? -2.013 -8.133 -23.494 1.00 86.19 82 THR A CA 1
ATOM 646 C C . THR A 1 82 ? -1.560 -7.411 -24.766 1.00 86.19 82 THR A C 1
ATOM 648 O O . THR A 1 82 ? -1.411 -8.046 -25.812 1.00 86.19 82 THR A O 1
ATOM 651 N N . SER A 1 83 ? -1.296 -6.105 -24.683 1.00 84.25 83 SER A N 1
ATOM 652 C CA . SER A 1 83 ? -0.792 -5.290 -25.795 1.00 84.25 83 SER A CA 1
ATOM 653 C C . SER A 1 83 ? 0.609 -5.731 -26.230 1.00 84.25 83 SER A C 1
ATOM 655 O O . SER A 1 83 ? 0.857 -5.947 -27.419 1.00 84.25 83 SER A O 1
ATOM 657 N N . VAL A 1 84 ? 1.502 -5.970 -25.265 1.00 81.12 84 VAL A N 1
ATOM 658 C CA . VAL A 1 84 ? 2.856 -6.496 -25.506 1.00 81.12 84 VAL A CA 1
ATOM 659 C C . VAL A 1 84 ? 2.794 -7.881 -26.154 1.00 81.12 84 VAL A C 1
ATOM 661 O O . VAL A 1 84 ? 3.423 -8.112 -27.184 1.00 81.12 84 VAL A O 1
ATOM 664 N N . ARG A 1 85 ? 1.955 -8.787 -25.632 1.00 80.44 85 ARG A N 1
ATOM 665 C CA . ARG A 1 85 ?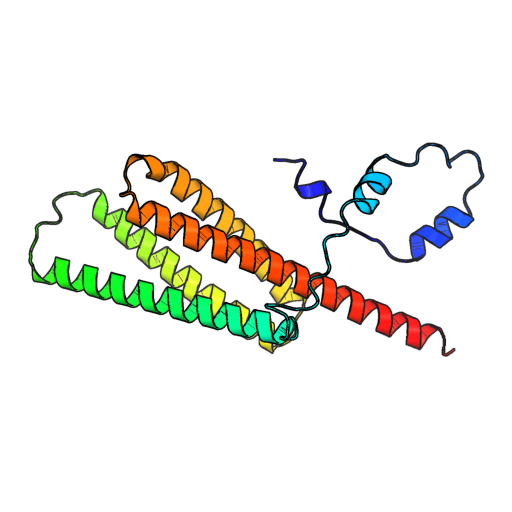 1.759 -10.123 -26.221 1.00 80.44 85 ARG A CA 1
ATOM 666 C C . ARG A 1 85 ? 1.224 -10.060 -27.657 1.00 80.44 85 ARG A C 1
ATOM 668 O O . ARG A 1 85 ? 1.605 -10.885 -28.477 1.00 80.44 85 ARG A O 1
ATOM 675 N N . THR A 1 86 ? 0.332 -9.117 -27.958 1.00 82.62 86 THR A N 1
ATOM 676 C CA . THR A 1 86 ? -0.303 -9.001 -29.285 1.00 82.62 86 THR A CA 1
ATOM 677 C C . THR A 1 86 ? 0.632 -8.388 -30.325 1.00 82.62 86 THR A C 1
ATOM 679 O O . THR A 1 86 ? 0.568 -8.745 -31.499 1.00 82.62 86 THR A O 1
ATOM 682 N N . SER A 1 87 ? 1.510 -7.475 -29.909 1.00 78.00 87 SER A N 1
ATOM 683 C CA . SER A 1 87 ? 2.421 -6.770 -30.816 1.00 78.00 87 SER A CA 1
ATOM 684 C C . SER A 1 87 ? 3.622 -7.609 -31.268 1.00 78.00 87 SER A C 1
ATOM 686 O O . SER A 1 87 ? 4.355 -7.146 -32.136 1.00 78.00 87 SER A O 1
ATOM 688 N N . ASN A 1 88 ? 3.816 -8.830 -30.738 1.00 66.00 88 ASN A N 1
ATOM 689 C CA . ASN A 1 88 ? 5.019 -9.655 -30.953 1.00 66.00 88 ASN A CA 1
ATOM 690 C C . ASN A 1 88 ? 6.318 -8.836 -30.827 1.00 66.00 88 ASN A C 1
ATOM 692 O O . ASN A 1 88 ? 7.310 -9.140 -31.487 1.00 66.00 88 ASN A O 1
ATOM 696 N N . LEU A 1 89 ? 6.300 -7.770 -30.016 1.00 60.50 89 LEU A N 1
ATOM 697 C CA . LEU A 1 89 ? 7.516 -7.085 -29.620 1.00 60.50 89 LEU A CA 1
ATOM 698 C C . LEU A 1 89 ? 8.295 -8.117 -28.822 1.00 60.50 89 LEU A C 1
ATOM 700 O O . LEU A 1 89 ? 7.876 -8.492 -27.727 1.00 60.50 89 LEU A O 1
ATOM 704 N N . ASP A 1 90 ? 9.350 -8.640 -29.442 1.00 57.22 90 ASP A N 1
ATOM 705 C CA . ASP A 1 90 ? 10.277 -9.574 -28.827 1.00 57.22 90 ASP A CA 1
ATOM 706 C C . ASP A 1 90 ? 10.690 -8.950 -27.492 1.00 57.22 90 ASP A C 1
ATOM 708 O O . ASP A 1 90 ? 11.384 -7.931 -27.453 1.00 57.22 90 ASP A O 1
ATOM 712 N N . LEU A 1 91 ? 10.194 -9.523 -26.394 1.00 57.81 91 LEU A N 1
ATOM 713 C CA . LEU A 1 91 ? 10.648 -9.241 -25.038 1.00 57.81 91 LEU A CA 1
ATOM 714 C C . LEU A 1 91 ? 12.060 -9.827 -24.926 1.00 57.81 91 LEU A C 1
ATOM 716 O O . LEU A 1 91 ? 12.282 -10.843 -24.277 1.00 57.81 91 LEU A O 1
ATOM 720 N N . GLN A 1 92 ? 12.999 -9.235 -25.662 1.00 52.03 92 GLN A N 1
ATOM 721 C CA . GLN A 1 92 ? 14.377 -9.694 -25.801 1.00 52.03 92 GLN A CA 1
ATOM 722 C C . GLN A 1 92 ? 15.224 -9.354 -24.571 1.00 52.03 92 GLN A C 1
ATOM 724 O O . GLN A 1 92 ? 16.375 -9.777 -24.478 1.00 52.03 92 GLN A O 1
ATOM 729 N N . ASP A 1 93 ? 14.659 -8.614 -23.618 1.00 58.72 93 ASP A N 1
ATOM 730 C CA . ASP A 1 93 ? 15.288 -8.351 -22.338 1.00 58.72 93 ASP A CA 1
ATOM 731 C C . ASP A 1 93 ? 14.797 -9.386 -21.311 1.00 58.72 93 ASP A C 1
ATOM 733 O O . ASP A 1 93 ? 13.756 -9.239 -20.667 1.00 58.72 93 ASP A O 1
ATOM 737 N N . GLU A 1 94 ? 15.569 -10.468 -21.165 1.00 62.53 94 GLU A N 1
ATOM 738 C CA . GLU A 1 94 ? 15.386 -11.547 -20.173 1.00 62.53 94 GLU A CA 1
ATOM 739 C C . GLU A 1 94 ? 15.167 -11.017 -18.736 1.00 62.53 94 GLU A C 1
ATOM 741 O O . GLU A 1 94 ? 14.674 -11.735 -17.863 1.00 62.53 94 GLU A O 1
ATOM 746 N N . SER A 1 95 ? 15.516 -9.754 -18.469 1.00 67.31 95 SER A N 1
ATOM 747 C CA . SER A 1 95 ? 15.373 -9.111 -17.165 1.00 67.31 95 SER A CA 1
ATOM 748 C C . SER A 1 95 ? 13.975 -8.539 -16.869 1.00 67.31 95 SER A C 1
ATOM 750 O O . SER A 1 95 ? 13.616 -8.408 -15.692 1.00 67.31 95 SER A O 1
ATOM 752 N N . GLU A 1 96 ? 13.146 -8.256 -17.880 1.00 71.56 96 GLU A N 1
ATOM 753 C CA . GLU A 1 96 ? 11.817 -7.647 -17.682 1.00 71.56 96 GLU A CA 1
ATOM 754 C C . GLU A 1 96 ? 10.737 -8.672 -17.312 1.00 71.56 96 GLU A C 1
ATOM 756 O O . GLU A 1 96 ? 9.843 -8.395 -16.506 1.00 71.56 96 GLU A O 1
ATOM 761 N N . TYR A 1 97 ? 10.848 -9.894 -17.833 1.00 78.19 97 TYR A N 1
ATOM 762 C CA . TYR A 1 97 ? 9.905 -10.978 -17.564 1.00 78.19 97 TYR A CA 1
ATOM 763 C C . TYR A 1 97 ? 9.801 -11.375 -16.074 1.00 78.19 97 TYR A C 1
ATOM 765 O O . TYR A 1 97 ? 8.684 -11.407 -15.541 1.00 78.19 97 TYR A O 1
ATOM 773 N N . PRO A 1 98 ? 10.910 -11.632 -15.341 1.00 82.94 98 PRO A N 1
ATOM 774 C CA . PRO A 1 98 ? 10.827 -11.952 -13.915 1.00 82.94 98 PRO A CA 1
ATOM 775 C C . PRO A 1 98 ? 10.303 -10.775 -13.086 1.00 82.94 98 PRO A C 1
ATOM 777 O O . PRO A 1 98 ? 9.631 -10.990 -12.076 1.00 82.94 98 PRO A O 1
ATOM 780 N N . ARG A 1 99 ? 10.561 -9.534 -13.521 1.00 80.88 99 ARG A N 1
ATOM 781 C CA . ARG A 1 99 ? 10.056 -8.326 -12.862 1.00 80.88 99 ARG A CA 1
ATOM 782 C C . ARG A 1 99 ? 8.536 -8.228 -12.975 1.00 80.88 99 ARG A C 1
ATOM 784 O O . ARG A 1 99 ? 7.873 -8.016 -11.964 1.00 80.88 99 ARG A O 1
ATOM 791 N N . LEU A 1 100 ? 7.992 -8.457 -14.168 1.00 82.75 100 LEU A N 1
ATOM 792 C CA . LEU A 1 100 ? 6.551 -8.444 -14.422 1.00 82.75 100 LEU A CA 1
ATOM 793 C C . LEU A 1 100 ? 5.808 -9.516 -13.608 1.00 82.75 100 LEU A C 1
ATOM 795 O O . LEU A 1 100 ? 4.740 -9.251 -13.053 1.00 82.75 100 LEU A O 1
ATOM 799 N N . ILE A 1 101 ? 6.374 -10.725 -13.514 1.00 85.94 101 ILE A N 1
ATOM 800 C CA . ILE A 1 101 ? 5.803 -11.805 -12.696 1.00 85.94 101 ILE A CA 1
ATOM 801 C C . ILE A 1 101 ? 5.821 -11.413 -11.220 1.00 85.94 101 ILE A C 1
ATOM 803 O O . ILE A 1 101 ? 4.798 -11.543 -10.546 1.00 85.94 101 ILE A O 1
ATOM 807 N N . ALA A 1 102 ? 6.958 -10.922 -10.720 1.00 86.62 102 ALA A N 1
ATOM 808 C CA . ALA A 1 102 ? 7.082 -10.495 -9.331 1.00 86.62 102 ALA A CA 1
ATOM 809 C C . ALA A 1 102 ? 6.052 -9.407 -8.991 1.00 86.62 102 ALA A C 1
ATOM 811 O O . ALA A 1 102 ? 5.329 -9.551 -8.004 1.00 86.62 102 ALA A O 1
ATOM 812 N N . ASP A 1 103 ? 5.914 -8.394 -9.847 1.00 84.06 103 ASP A N 1
ATOM 813 C CA . ASP A 1 103 ? 4.954 -7.303 -9.665 1.00 84.06 103 ASP A CA 1
ATOM 814 C C . ASP A 1 103 ? 3.505 -7.813 -9.681 1.00 84.06 103 ASP A C 1
ATOM 816 O O . ASP A 1 103 ? 2.737 -7.568 -8.752 1.00 84.06 103 ASP A O 1
ATOM 820 N N . THR A 1 104 ? 3.159 -8.669 -10.650 1.00 87.06 104 THR A N 1
ATOM 821 C CA . THR A 1 104 ? 1.829 -9.299 -10.725 1.00 87.06 104 THR A CA 1
ATOM 822 C C . THR A 1 104 ? 1.512 -10.103 -9.459 1.00 87.06 104 THR A C 1
ATOM 824 O O . THR A 1 104 ? 0.409 -10.007 -8.915 1.00 87.06 104 THR A O 1
ATOM 827 N N . THR A 1 105 ? 2.467 -10.891 -8.952 1.00 90.25 105 THR A N 1
ATOM 828 C CA . THR A 1 105 ? 2.260 -11.685 -7.728 1.00 90.25 105 THR A CA 1
ATOM 829 C C . THR A 1 105 ? 2.128 -10.816 -6.479 1.00 90.25 105 THR A C 1
ATOM 831 O O . THR A 1 105 ? 1.269 -11.096 -5.640 1.00 90.25 105 THR A O 1
ATOM 834 N N . ALA A 1 106 ? 2.921 -9.747 -6.365 1.00 87.88 106 ALA A N 1
ATOM 835 C CA . ALA A 1 106 ? 2.827 -8.793 -5.265 1.00 87.88 106 ALA A CA 1
ATOM 836 C C . ALA A 1 106 ? 1.458 -8.107 -5.252 1.00 87.88 106 ALA A C 1
ATOM 838 O O . ALA A 1 106 ? 0.833 -7.990 -4.198 1.00 87.88 106 ALA A O 1
ATOM 839 N N . LEU A 1 107 ? 0.950 -7.753 -6.430 1.00 86.62 107 LEU A N 1
ATOM 840 C CA . LEU A 1 107 ? -0.315 -7.053 -6.583 1.00 86.62 107 LEU A CA 1
ATOM 841 C C . LEU A 1 107 ? -1.518 -7.950 -6.239 1.00 86.62 107 LEU A C 1
ATOM 843 O O . LEU A 1 107 ? -2.442 -7.527 -5.543 1.00 86.62 107 LEU A O 1
ATOM 847 N N . VAL A 1 108 ? -1.477 -9.232 -6.618 1.00 89.81 108 VAL A N 1
ATOM 848 C CA . VAL A 1 108 ? -2.474 -10.226 -6.173 1.00 89.81 108 VAL A CA 1
ATOM 849 C C . VAL A 1 108 ? -2.439 -10.399 -4.650 1.00 89.81 108 VAL A C 1
ATOM 851 O O . VAL A 1 108 ? -3.494 -10.442 -4.007 1.00 89.81 108 VAL A O 1
ATOM 854 N N . LEU A 1 109 ? -1.247 -10.467 -4.050 1.00 90.31 109 LEU A N 1
ATOM 855 C CA . LEU A 1 109 ? -1.107 -10.537 -2.594 1.00 90.31 109 LEU A CA 1
ATOM 856 C C . LEU A 1 109 ? -1.689 -9.289 -1.918 1.00 90.31 109 LEU A C 1
ATOM 858 O O . LEU A 1 109 ? -2.463 -9.426 -0.972 1.00 90.31 109 LEU A O 1
ATOM 862 N N . GLU A 1 110 ? -1.410 -8.096 -2.435 1.00 86.00 110 GLU A N 1
ATOM 863 C CA . GLU A 1 110 ? -1.949 -6.838 -1.910 1.00 86.00 110 GLU A CA 1
ATOM 864 C C . GLU A 1 110 ? -3.485 -6.809 -1.965 1.00 86.00 110 GLU A C 1
ATOM 866 O O . GLU A 1 110 ? -4.137 -6.498 -0.963 1.00 86.00 110 GLU A O 1
ATOM 871 N N . VAL A 1 111 ? -4.091 -7.231 -3.082 1.00 89.06 111 VAL A N 1
ATOM 872 C CA . VAL A 1 111 ? -5.557 -7.316 -3.220 1.00 89.06 111 VAL A CA 1
ATOM 873 C C . VAL A 1 111 ? -6.151 -8.301 -2.211 1.00 89.06 111 VAL A C 1
ATOM 875 O O . VAL A 1 111 ? -7.102 -7.960 -1.500 1.00 89.06 111 VAL A O 1
ATOM 878 N N . THR A 1 112 ? -5.592 -9.511 -2.100 1.00 91.19 112 THR A N 1
ATOM 879 C CA . THR A 1 112 ? -6.106 -10.522 -1.157 1.00 91.19 112 THR A CA 1
ATOM 880 C C . THR A 1 112 ? -6.001 -10.062 0.298 1.00 91.19 112 THR A C 1
ATOM 882 O O . THR A 1 112 ? -6.962 -10.207 1.059 1.00 91.19 112 THR A O 1
ATOM 885 N N . MET A 1 113 ? -4.887 -9.434 0.678 1.00 86.81 113 MET A N 1
ATOM 886 C CA . MET A 1 113 ? -4.686 -8.896 2.024 1.00 86.81 113 MET A CA 1
ATOM 887 C C . MET A 1 113 ? -5.646 -7.739 2.315 1.00 86.81 113 MET A C 1
ATOM 889 O O . MET A 1 113 ? -6.288 -7.728 3.371 1.00 86.81 113 MET A O 1
ATOM 893 N N . THR A 1 114 ? -5.843 -6.829 1.359 1.00 87.88 114 THR A N 1
ATOM 894 C CA . THR A 1 114 ? -6.785 -5.707 1.500 1.00 87.88 114 THR A CA 1
ATOM 895 C C . THR A 1 114 ? -8.225 -6.204 1.688 1.00 87.88 114 THR A C 1
ATOM 897 O O . THR A 1 114 ? -8.972 -5.671 2.513 1.00 87.88 114 THR A O 1
ATOM 900 N N . LEU A 1 115 ? -8.628 -7.279 0.999 1.00 90.62 115 LEU A N 1
ATOM 901 C CA . LEU A 1 115 ? -9.941 -7.906 1.201 1.00 90.62 115 LEU A CA 1
ATOM 902 C C . LEU A 1 115 ? -10.088 -8.501 2.607 1.00 90.62 115 LEU A C 1
ATOM 904 O O . LEU A 1 115 ? -11.094 -8.255 3.282 1.00 90.62 115 LEU A O 1
ATOM 908 N N . ILE A 1 116 ? -9.080 -9.241 3.080 1.00 88.81 116 ILE A N 1
ATOM 909 C CA . ILE A 1 116 ? -9.066 -9.795 4.443 1.00 88.81 116 ILE A CA 1
ATOM 910 C C . ILE A 1 116 ? -9.178 -8.666 5.474 1.00 88.81 116 ILE A C 1
ATOM 912 O O . ILE A 1 116 ? -9.924 -8.789 6.451 1.00 88.81 116 ILE A O 1
ATOM 916 N N . PHE A 1 117 ? -8.503 -7.540 5.242 1.00 86.00 117 PHE A N 1
ATOM 917 C CA . PHE A 1 117 ? -8.582 -6.362 6.099 1.00 86.00 117 PHE A CA 1
ATOM 918 C C . PHE A 1 117 ? -9.979 -5.746 6.151 1.00 86.00 117 PHE A C 1
ATOM 920 O O . PHE A 1 117 ? -10.482 -5.461 7.243 1.00 86.00 117 PHE A O 1
ATOM 927 N N . ILE A 1 118 ? -10.645 -5.601 5.004 1.00 89.50 118 ILE A N 1
ATOM 928 C CA . ILE A 1 118 ? -12.032 -5.118 4.938 1.00 89.50 118 ILE A CA 1
ATOM 929 C C . ILE A 1 118 ? -12.962 -6.058 5.724 1.00 89.50 118 ILE A C 1
ATOM 931 O O . ILE A 1 118 ? -13.802 -5.601 6.509 1.00 89.50 118 ILE A O 1
ATOM 935 N N . VAL A 1 119 ? -12.781 -7.376 5.598 1.00 89.44 119 VAL A N 1
ATOM 936 C CA . VAL A 1 119 ? -13.555 -8.367 6.366 1.00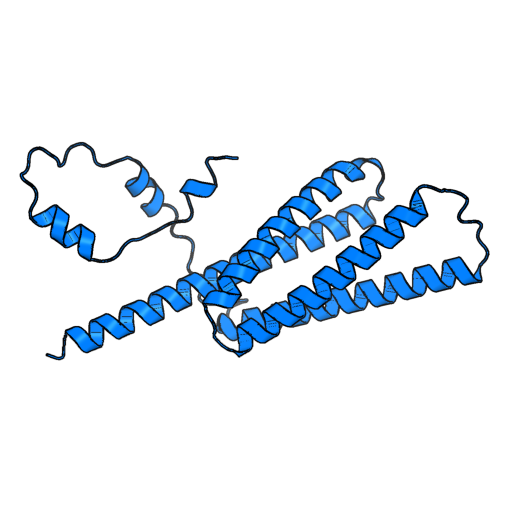 89.44 119 VAL A CA 1
ATOM 937 C C . VAL A 1 119 ? -13.260 -8.264 7.870 1.00 89.44 119 VAL A C 1
ATOM 939 O O . VAL A 1 119 ? -14.190 -8.273 8.687 1.00 89.44 119 VAL A O 1
ATOM 942 N N . ALA A 1 120 ? -11.993 -8.102 8.259 1.00 85.62 120 ALA A N 1
ATOM 943 C CA . ALA A 1 120 ? -11.579 -7.927 9.652 1.00 85.62 120 ALA A CA 1
ATOM 944 C C . ALA A 1 120 ? -12.165 -6.645 10.274 1.00 85.62 120 ALA A C 1
ATOM 946 O O . ALA A 1 120 ? -12.627 -6.661 11.423 1.00 85.62 120 ALA A O 1
ATOM 947 N N . LEU A 1 121 ? -12.223 -5.558 9.497 1.00 83.69 121 LEU A N 1
ATOM 948 C CA . LEU A 1 121 ? -12.882 -4.301 9.858 1.00 83.69 121 LEU A CA 1
ATOM 949 C C . LEU A 1 121 ? -14.370 -4.492 10.148 1.00 83.69 121 LEU A C 1
ATOM 951 O O . LEU A 1 121 ? -14.872 -3.997 11.165 1.00 83.69 121 LEU A O 1
ATOM 955 N N . HIS A 1 122 ? -15.064 -5.242 9.293 1.00 85.50 122 HIS A N 1
ATOM 956 C CA . HIS A 1 122 ? -16.489 -5.523 9.456 1.00 85.50 122 HIS A CA 1
ATOM 957 C C . HIS A 1 122 ? -16.785 -6.384 10.686 1.00 85.50 122 HIS A C 1
ATOM 959 O O . HIS A 1 122 ? -17.738 -6.107 11.421 1.00 85.50 122 HIS A O 1
ATOM 965 N N . ARG A 1 123 ? -15.957 -7.397 1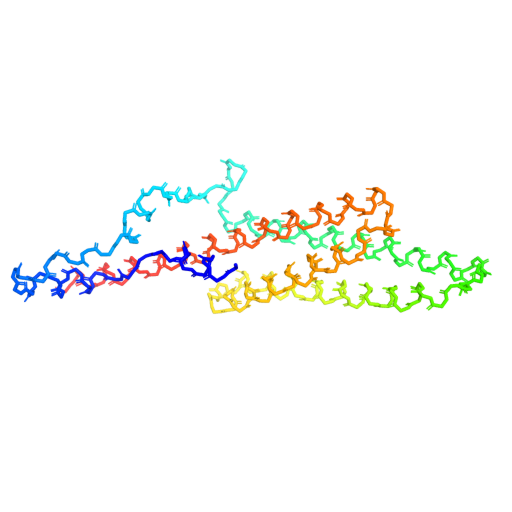0.958 1.00 83.88 123 ARG A N 1
ATOM 966 C CA . ARG A 1 123 ? -16.190 -8.354 12.051 1.00 83.88 123 ARG A CA 1
ATOM 967 C C . ARG A 1 123 ? -15.843 -7.825 13.451 1.00 83.88 123 ARG A C 1
ATOM 969 O O . ARG A 1 123 ? -16.044 -8.539 14.425 1.00 83.88 123 ARG A O 1
ATOM 976 N N . LYS A 1 124 ? -15.355 -6.582 13.585 1.00 78.19 124 LYS A N 1
ATOM 977 C CA . LYS A 1 124 ? -14.948 -5.950 14.865 1.00 78.19 124 LYS A CA 1
ATOM 978 C C . LYS A 1 124 ? -13.936 -6.771 15.694 1.00 78.19 124 LYS A C 1
ATOM 980 O O . LYS A 1 124 ? -13.794 -6.523 16.891 1.00 78.19 124 LYS A O 1
ATOM 985 N N . HIS A 1 125 ? -13.212 -7.716 15.093 1.00 76.06 125 HIS A N 1
ATOM 986 C CA . HIS A 1 125 ? -12.223 -8.518 15.811 1.00 76.06 125 HIS A CA 1
ATOM 987 C C . HIS A 1 125 ? -10.889 -7.772 15.912 1.00 76.06 125 HIS A C 1
ATOM 989 O O . HIS A 1 125 ? -10.108 -7.710 14.964 1.00 76.06 125 HIS A O 1
ATOM 995 N N . VAL A 1 126 ? -10.602 -7.251 17.105 1.00 75.88 126 VAL A N 1
ATOM 996 C CA . VAL A 1 126 ? -9.356 -6.528 17.421 1.00 75.88 126 VAL A CA 1
ATOM 997 C C . VAL A 1 126 ? -8.086 -7.369 17.243 1.00 75.88 126 VAL A C 1
ATOM 999 O O . VAL A 1 126 ? -7.020 -6.806 17.011 1.00 75.88 126 VAL A O 1
ATOM 1002 N N . LEU A 1 127 ? -8.181 -8.700 17.325 1.00 78.88 127 LEU A N 1
ATOM 1003 C CA . LEU A 1 127 ? -7.035 -9.595 17.145 1.00 78.88 127 LEU A CA 1
ATOM 1004 C C . LEU A 1 127 ? -6.605 -9.658 15.669 1.00 78.88 127 LEU A C 1
ATOM 1006 O O . LEU A 1 127 ? -5.427 -9.466 15.377 1.00 78.88 127 LEU A O 1
ATOM 1010 N N . LEU A 1 128 ? -7.558 -9.803 14.738 1.00 77.56 128 LEU A N 1
ATOM 1011 C CA . LEU A 1 128 ? -7.260 -9.812 13.300 1.00 77.56 128 LEU A CA 1
ATOM 1012 C C . LEU A 1 128 ? -6.666 -8.480 12.825 1.00 77.56 128 LEU A C 1
ATOM 1014 O O . LEU A 1 128 ? -5.747 -8.481 12.014 1.00 77.56 128 LEU A O 1
ATOM 1018 N N . MET A 1 129 ? -7.121 -7.350 13.378 1.00 82.25 129 MET A N 1
ATOM 1019 C CA . MET A 1 129 ? -6.544 -6.042 13.044 1.00 82.25 129 MET A CA 1
ATOM 1020 C C . MET A 1 129 ? -5.072 -5.911 13.442 1.00 82.25 129 MET A C 1
ATOM 1022 O O . MET A 1 129 ? -4.301 -5.297 12.711 1.00 82.25 129 MET A O 1
ATOM 1026 N N . LYS A 1 130 ? -4.669 -6.480 14.587 1.00 84.75 130 LYS A N 1
ATOM 1027 C CA . LYS A 1 130 ? -3.268 -6.448 15.037 1.00 84.75 130 LYS A CA 1
ATOM 1028 C C . LYS A 1 130 ? -2.363 -7.293 14.147 1.00 84.75 130 LYS A C 1
ATOM 1030 O O . LYS A 1 130 ? -1.259 -6.862 13.837 1.00 84.75 130 LYS A O 1
ATOM 1035 N N . ILE A 1 131 ? -2.839 -8.471 13.741 1.00 86.56 131 ILE A N 1
ATOM 1036 C CA . ILE A 1 131 ? -2.111 -9.341 12.812 1.00 86.56 131 ILE A CA 1
ATOM 1037 C C . ILE A 1 131 ? -1.945 -8.630 11.467 1.00 86.56 131 ILE A C 1
ATOM 1039 O O . ILE A 1 131 ? -0.830 -8.545 10.963 1.00 86.56 131 ILE A O 1
ATOM 1043 N N . TYR A 1 132 ? -3.024 -8.049 10.936 1.00 84.62 132 TYR A N 1
ATOM 1044 C CA . TYR A 1 132 ? -2.974 -7.315 9.673 1.00 84.62 132 TYR A CA 1
ATOM 1045 C C . TYR A 1 132 ? -1.988 -6.143 9.715 1.00 84.62 132 TYR A C 1
ATOM 1047 O O . TYR A 1 132 ? -1.163 -6.004 8.822 1.00 84.62 132 TYR A O 1
ATOM 1055 N N . LEU A 1 133 ? -2.008 -5.346 10.788 1.00 86.62 133 LEU A N 1
ATOM 1056 C CA . LEU A 1 133 ? -1.060 -4.246 10.975 1.00 86.62 133 LEU A CA 1
ATOM 1057 C C . LEU A 1 133 ? 0.402 -4.723 10.884 1.00 86.62 133 LEU A C 1
ATOM 1059 O O . LEU A 1 133 ? 1.234 -4.042 10.294 1.00 86.62 133 LEU A O 1
ATOM 1063 N N . TYR A 1 134 ? 0.723 -5.876 11.476 1.00 88.06 134 TYR A N 1
ATOM 1064 C CA . TYR A 1 134 ? 2.080 -6.419 11.439 1.00 88.06 134 TYR A CA 1
ATOM 1065 C C . TYR A 1 134 ? 2.500 -6.812 10.017 1.00 88.06 134 TYR A C 1
ATOM 1067 O O . TYR A 1 134 ? 3.607 -6.476 9.597 1.00 88.06 134 TYR A O 1
ATOM 1075 N N . PHE A 1 135 ? 1.604 -7.455 9.262 1.00 88.06 135 PHE A N 1
ATOM 1076 C CA . PHE A 1 135 ? 1.835 -7.753 7.847 1.00 88.06 135 PHE A CA 1
ATOM 1077 C C . PHE A 1 135 ? 2.028 -6.479 7.023 1.00 88.06 135 PHE A C 1
ATOM 1079 O O . PHE A 1 135 ? 3.001 -6.393 6.280 1.00 88.06 135 PHE A O 1
ATOM 1086 N N . GLU A 1 136 ? 1.178 -5.470 7.215 1.00 86.25 136 GLU A N 1
ATOM 1087 C CA . GLU A 1 136 ? 1.246 -4.210 6.469 1.00 86.25 136 GLU A CA 1
ATOM 1088 C C . GLU A 1 136 ? 2.580 -3.482 6.681 1.00 86.25 136 GLU A C 1
ATOM 1090 O O . GLU A 1 136 ? 3.178 -2.964 5.739 1.00 86.25 136 GLU A O 1
ATOM 1095 N N . ILE A 1 137 ? 3.092 -3.487 7.917 1.00 89.12 137 ILE A N 1
ATOM 1096 C CA . ILE A 1 137 ? 4.404 -2.914 8.240 1.00 89.12 137 ILE A CA 1
ATOM 1097 C C . ILE A 1 137 ? 5.521 -3.685 7.529 1.00 89.12 137 ILE A C 1
ATOM 1099 O O . ILE A 1 137 ? 6.418 -3.062 6.963 1.00 89.12 137 ILE A O 1
ATOM 1103 N N . ILE A 1 138 ? 5.480 -5.021 7.533 1.00 90.88 138 ILE A N 1
ATOM 1104 C CA . ILE A 1 138 ? 6.490 -5.842 6.849 1.00 90.88 138 ILE A CA 1
ATOM 1105 C C . ILE A 1 138 ? 6.470 -5.576 5.343 1.00 90.88 138 ILE A C 1
ATOM 1107 O O . ILE A 1 138 ? 7.522 -5.314 4.762 1.00 90.88 138 ILE A O 1
ATOM 1111 N N . PHE A 1 139 ? 5.291 -5.588 4.722 1.00 87.00 139 PHE A N 1
ATOM 1112 C CA . PHE A 1 139 ? 5.141 -5.306 3.295 1.00 87.00 139 PHE A CA 1
ATOM 1113 C C . PHE A 1 139 ? 5.590 -3.887 2.940 1.00 87.00 139 PHE A C 1
ATOM 1115 O O . PHE A 1 139 ? 6.294 -3.708 1.951 1.00 87.00 139 PHE A O 1
ATOM 1122 N N . SER A 1 140 ? 5.281 -2.894 3.777 1.00 88.00 140 SER A N 1
ATOM 1123 C CA . SER A 1 140 ? 5.761 -1.520 3.594 1.00 88.00 140 SER A CA 1
ATOM 1124 C C . SER A 1 140 ? 7.292 -1.436 3.633 1.00 88.00 140 SER A C 1
ATOM 1126 O O . SER A 1 140 ? 7.889 -0.758 2.797 1.00 88.00 140 SER A O 1
ATOM 1128 N N . VAL A 1 141 ? 7.949 -2.166 4.543 1.00 91.06 141 VAL A N 1
ATOM 1129 C CA . VAL A 1 141 ? 9.420 -2.225 4.607 1.00 91.06 141 VAL A CA 1
ATOM 1130 C C . VAL A 1 141 ? 10.004 -2.923 3.378 1.00 91.06 141 VAL A C 1
ATOM 1132 O O . VAL A 1 141 ? 10.973 -2.423 2.810 1.00 91.06 141 VAL A O 1
ATOM 1135 N N . ILE A 1 142 ? 9.421 -4.043 2.943 1.00 89.88 142 ILE A N 1
ATOM 1136 C CA . ILE A 1 142 ? 9.867 -4.762 1.739 1.00 89.88 142 ILE A CA 1
ATOM 1137 C C . ILE A 1 142 ? 9.711 -3.872 0.500 1.00 89.88 142 ILE A C 1
ATOM 1139 O O . ILE A 1 142 ? 10.665 -3.727 -0.262 1.00 89.88 142 ILE A O 1
ATOM 1143 N N . GLY A 1 143 ? 8.556 -3.223 0.333 1.00 85.81 143 GLY A N 1
ATOM 1144 C CA . GLY A 1 143 ? 8.294 -2.295 -0.768 1.00 85.81 143 GLY A CA 1
ATOM 1145 C C . GLY A 1 143 ? 9.240 -1.095 -0.760 1.00 85.81 143 GLY A C 1
ATOM 1146 O O . GLY A 1 143 ? 9.738 -0.690 -1.807 1.00 85.81 143 GLY A O 1
ATOM 1147 N N . PHE A 1 144 ? 9.578 -0.573 0.422 1.00 88.38 144 PHE A N 1
ATOM 1148 C CA . PHE A 1 144 ? 10.570 0.491 0.556 1.00 88.38 144 PHE A CA 1
ATOM 1149 C C . PHE A 1 144 ? 11.974 0.039 0.121 1.00 88.38 144 PHE A C 1
ATOM 1151 O O . PHE A 1 144 ? 12.638 0.746 -0.633 1.00 88.38 144 PHE A O 1
ATOM 1158 N N . VAL A 1 145 ? 12.421 -1.151 0.540 1.00 90.69 145 VAL A N 1
ATOM 1159 C CA . VAL A 1 145 ? 13.717 -1.713 0.112 1.00 90.69 145 VAL A CA 1
ATOM 1160 C C . VAL A 1 145 ? 13.735 -1.974 -1.396 1.00 90.69 145 VAL A C 1
ATOM 1162 O O . VAL A 1 145 ? 14.722 -1.649 -2.055 1.00 90.69 145 VAL A O 1
ATOM 1165 N N . TYR A 1 146 ? 12.644 -2.507 -1.949 1.00 85.75 146 TYR A N 1
ATOM 1166 C CA . TYR A 1 146 ? 12.491 -2.710 -3.389 1.00 85.75 146 TYR A CA 1
ATOM 1167 C C . TYR A 1 146 ? 12.591 -1.380 -4.151 1.00 85.75 146 TYR A C 1
ATOM 1169 O O . TYR A 1 146 ? 13.362 -1.268 -5.101 1.00 85.75 146 TYR A O 1
ATOM 1177 N N . SER A 1 147 ? 11.905 -0.338 -3.676 1.00 84.75 147 SER A N 1
ATOM 1178 C CA . SER A 1 147 ? 11.957 1.000 -4.272 1.00 84.75 147 SER A CA 1
ATOM 1179 C C . SER A 1 147 ? 13.370 1.603 -4.241 1.00 84.75 147 SER A C 1
ATOM 1181 O O . SER A 1 147 ? 13.807 2.182 -5.233 1.00 84.75 147 SER A O 1
ATOM 1183 N N . LEU A 1 148 ? 14.134 1.400 -3.157 1.00 87.19 148 LEU A N 1
ATOM 1184 C CA . LEU A 1 148 ? 15.538 1.828 -3.088 1.00 87.19 148 LEU A CA 1
ATOM 1185 C C . LEU A 1 148 ? 16.440 1.079 -4.077 1.00 87.19 148 LEU A C 1
ATOM 1187 O O . LEU A 1 148 ? 17.342 1.685 -4.651 1.00 87.19 148 LEU A O 1
ATOM 1191 N N . ALA A 1 149 ? 16.215 -0.222 -4.276 1.00 87.69 149 ALA A N 1
ATOM 1192 C CA . ALA A 1 149 ? 17.020 -1.036 -5.186 1.00 87.69 149 ALA A CA 1
ATOM 1193 C C . ALA A 1 149 ? 16.814 -0.656 -6.663 1.00 87.69 149 ALA A C 1
ATOM 1195 O O . ALA A 1 149 ? 17.746 -0.762 -7.459 1.00 87.69 149 ALA A O 1
ATOM 1196 N N . PHE A 1 150 ? 15.613 -0.195 -7.019 1.00 80.88 150 PHE A N 1
ATOM 1197 C CA . PHE A 1 150 ? 15.245 0.155 -8.393 1.00 80.88 150 PHE A CA 1
ATOM 1198 C C . PHE A 1 150 ? 15.332 1.657 -8.704 1.00 80.88 150 PHE A C 1
ATOM 1200 O O . PHE A 1 150 ? 15.183 2.054 -9.855 1.00 80.88 150 PHE A O 1
ATOM 1207 N N . LEU A 1 151 ? 15.676 2.493 -7.720 1.00 80.50 151 LEU A N 1
ATOM 1208 C CA . LEU A 1 151 ? 15.675 3.957 -7.825 1.00 80.50 151 LEU A CA 1
ATOM 1209 C C . LEU A 1 151 ? 16.502 4.527 -8.997 1.00 80.50 151 LEU A C 1
ATOM 1211 O O . LEU A 1 151 ? 16.246 5.640 -9.441 1.00 80.50 151 LEU A O 1
ATOM 1215 N N . THR A 1 152 ? 17.502 3.786 -9.483 1.00 76.38 152 THR A N 1
ATOM 1216 C CA . THR A 1 152 ? 18.397 4.201 -10.577 1.00 76.38 152 THR A CA 1
ATOM 1217 C C . THR A 1 152 ? 17.947 3.756 -11.969 1.00 76.38 152 THR A C 1
ATOM 1219 O O . THR A 1 152 ? 18.521 4.223 -12.950 1.00 76.38 152 THR A O 1
ATOM 1222 N N . LYS A 1 153 ? 16.965 2.851 -12.068 1.00 74.81 153 LYS A N 1
ATOM 1223 C CA . LYS A 1 153 ? 16.498 2.264 -13.336 1.00 74.81 153 LYS A CA 1
ATOM 1224 C C . LYS A 1 153 ? 15.130 2.781 -13.781 1.0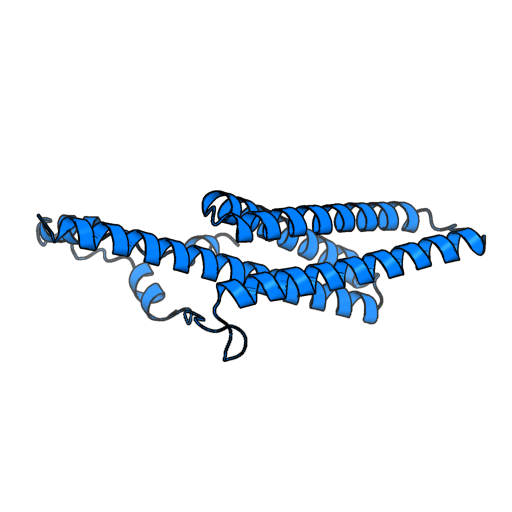0 74.81 153 LYS A C 1
ATOM 1226 O O . LYS A 1 153 ? 14.839 2.741 -14.969 1.00 74.81 153 LYS A O 1
ATOM 1231 N N . GLU A 1 154 ? 14.313 3.255 -12.844 1.00 77.31 154 GLU A N 1
ATOM 1232 C CA . GLU A 1 154 ? 12.935 3.666 -13.123 1.00 77.31 154 GLU A CA 1
ATOM 1233 C C . GLU A 1 154 ? 12.824 5.060 -13.740 1.00 77.31 154 GLU A C 1
ATOM 1235 O O . GLU A 1 154 ? 13.626 5.966 -13.480 1.00 77.31 154 GLU A O 1
ATOM 1240 N N . THR A 1 155 ? 11.755 5.258 -14.507 1.00 83.50 155 THR A N 1
ATOM 1241 C CA . THR A 1 155 ? 11.375 6.579 -15.011 1.00 83.50 155 THR A CA 1
ATOM 1242 C C . THR A 1 155 ? 10.857 7.477 -13.878 1.00 83.50 155 THR A C 1
ATOM 1244 O O . THR A 1 155 ? 10.331 7.016 -12.862 1.00 83.50 155 THR A O 1
ATOM 1247 N N . ALA A 1 156 ? 10.948 8.802 -14.052 1.00 84.69 156 ALA A N 1
ATOM 1248 C CA . ALA A 1 156 ? 10.464 9.763 -13.053 1.00 84.69 156 ALA A CA 1
ATOM 1249 C C . ALA A 1 156 ? 8.962 9.597 -12.733 1.00 84.69 156 ALA A C 1
ATOM 1251 O O . ALA A 1 156 ? 8.537 9.836 -11.601 1.00 84.69 156 ALA A O 1
ATOM 1252 N N . SER A 1 157 ? 8.162 9.166 -13.715 1.00 83.94 157 SER A N 1
ATOM 1253 C CA . SER A 1 157 ? 6.733 8.879 -13.554 1.00 83.94 157 SER A CA 1
ATOM 1254 C C . SER A 1 157 ? 6.466 7.642 -12.698 1.00 83.94 157 SER A C 1
ATOM 1256 O O . SER A 1 157 ? 5.606 7.690 -11.820 1.00 83.94 157 SER A O 1
ATOM 1258 N N . GLU A 1 158 ? 7.208 6.556 -12.912 1.00 81.81 158 GLU A N 1
ATOM 1259 C CA . GLU A 1 158 ? 7.067 5.322 -12.126 1.00 81.81 158 GLU A CA 1
ATOM 1260 C C . GLU A 1 158 ? 7.486 5.557 -10.678 1.00 81.81 158 GLU A C 1
ATOM 1262 O O . GLU A 1 158 ? 6.766 5.190 -9.749 1.00 81.81 158 GLU A O 1
ATOM 1267 N N . LEU A 1 159 ? 8.593 6.275 -10.475 1.00 83.81 159 LEU A N 1
ATOM 1268 C CA . LEU A 1 159 ? 9.058 6.645 -9.143 1.00 83.81 159 LEU A CA 1
ATOM 1269 C C . LEU A 1 159 ? 8.014 7.478 -8.384 1.00 83.81 159 LEU A C 1
ATOM 1271 O O . LEU A 1 159 ? 7.774 7.238 -7.200 1.00 83.81 159 LEU A O 1
ATOM 1275 N N . PHE A 1 160 ? 7.358 8.430 -9.055 1.00 87.06 160 PHE A N 1
ATOM 1276 C CA . PHE A 1 160 ? 6.289 9.219 -8.443 1.00 87.06 160 PHE A CA 1
ATOM 1277 C C . PHE A 1 160 ? 5.107 8.346 -8.000 1.00 87.06 160 PHE A C 1
ATOM 1279 O O . PHE A 1 160 ? 4.623 8.508 -6.878 1.00 87.06 160 PHE A O 1
ATOM 1286 N N . LEU A 1 161 ? 4.674 7.397 -8.836 1.00 83.50 161 LEU A N 1
ATOM 1287 C CA . LEU A 1 161 ? 3.596 6.464 -8.495 1.00 83.50 161 LEU A CA 1
ATOM 1288 C C . LEU A 1 161 ? 3.974 5.562 -7.316 1.00 83.50 161 LEU A C 1
ATOM 1290 O O . LEU A 1 161 ? 3.165 5.387 -6.407 1.00 83.50 161 LEU A O 1
ATOM 1294 N N . ILE A 1 162 ? 5.210 5.058 -7.277 1.00 83.31 162 ILE A N 1
ATOM 1295 C CA . ILE A 1 162 ? 5.708 4.225 -6.172 1.00 83.31 162 ILE A CA 1
ATOM 1296 C C . ILE A 1 162 ? 5.749 5.021 -4.861 1.00 83.31 162 ILE A C 1
ATOM 1298 O O . ILE A 1 162 ? 5.298 4.536 -3.823 1.00 83.31 162 ILE A O 1
ATOM 1302 N N . LEU A 1 163 ? 6.249 6.260 -4.887 1.00 86.06 163 LEU A N 1
ATOM 1303 C CA . LEU A 1 163 ? 6.274 7.125 -3.703 1.00 86.06 163 LEU A CA 1
ATOM 1304 C C . LEU A 1 163 ? 4.864 7.504 -3.241 1.00 86.06 163 LEU A C 1
ATOM 1306 O O . LEU A 1 163 ? 4.598 7.523 -2.037 1.00 86.06 163 LEU A O 1
ATOM 1310 N N . PHE A 1 164 ? 3.956 7.780 -4.178 1.00 87.69 164 PHE A N 1
ATOM 1311 C CA . PHE A 1 164 ? 2.553 8.038 -3.875 1.00 87.69 164 PHE A CA 1
ATOM 1312 C C . PHE A 1 164 ? 1.891 6.815 -3.223 1.00 87.69 164 PHE A C 1
ATOM 1314 O O . PHE A 1 164 ? 1.251 6.955 -2.179 1.00 87.69 164 PHE A O 1
ATOM 1321 N N . GLN A 1 165 ? 2.125 5.617 -3.765 1.00 84.25 165 GLN A N 1
ATOM 1322 C CA . GLN A 1 165 ? 1.644 4.360 -3.191 1.00 84.25 165 GLN A CA 1
ATOM 1323 C C . GLN A 1 165 ? 2.213 4.141 -1.781 1.00 84.25 165 GLN A C 1
ATOM 1325 O O . GLN A 1 165 ? 1.459 3.853 -0.854 1.00 84.25 165 GLN A O 1
ATOM 1330 N N . LEU A 1 166 ? 3.515 4.371 -1.563 1.00 86.12 166 LEU A N 1
ATOM 1331 C CA . LEU A 1 166 ? 4.135 4.286 -0.233 1.00 86.12 166 LEU A CA 1
ATOM 1332 C C . LEU A 1 166 ? 3.532 5.285 0.762 1.00 86.12 166 LEU A C 1
ATOM 1334 O O . LEU A 1 166 ? 3.317 4.940 1.925 1.00 86.12 166 LEU A O 1
ATOM 1338 N N . MET A 1 167 ? 3.227 6.508 0.325 1.00 88.31 167 MET A N 1
ATOM 1339 C CA . MET A 1 167 ? 2.560 7.510 1.162 1.00 88.31 167 MET A CA 1
ATOM 1340 C C . MET A 1 167 ? 1.158 7.055 1.582 1.00 88.31 167 MET A C 1
ATOM 1342 O O . MET A 1 167 ? 0.802 7.172 2.759 1.00 88.31 167 MET A O 1
ATOM 1346 N N . VAL A 1 168 ? 0.381 6.493 0.651 1.00 85.75 168 VAL A N 1
ATOM 1347 C CA . VAL A 1 168 ? -0.937 5.898 0.930 1.00 85.75 168 VAL A CA 1
ATOM 1348 C C . VAL A 1 168 ? -0.810 4.714 1.898 1.00 85.75 168 VAL A C 1
ATOM 1350 O O . VAL A 1 168 ? -1.572 4.631 2.866 1.00 85.75 168 VAL A O 1
ATOM 1353 N N . GLN A 1 169 ? 0.203 3.864 1.714 1.00 87.88 169 GLN A N 1
ATOM 1354 C CA . GLN A 1 169 ? 0.483 2.708 2.570 1.00 87.88 169 GLN A CA 1
ATOM 1355 C C . GLN A 1 169 ? 0.819 3.125 4.011 1.00 87.88 169 GLN A C 1
ATOM 1357 O O . GLN A 1 169 ? 0.248 2.612 4.975 1.00 87.88 169 GLN A O 1
ATOM 1362 N N . ILE A 1 170 ? 1.707 4.110 4.185 1.00 87.25 170 ILE A N 1
ATOM 1363 C CA . ILE A 1 170 ? 2.067 4.644 5.509 1.00 87.25 170 ILE A CA 1
ATOM 1364 C C . ILE A 1 170 ? 0.841 5.277 6.179 1.00 87.25 170 ILE A C 1
ATOM 1366 O O . ILE A 1 170 ? 0.612 5.088 7.379 1.00 87.25 170 ILE A O 1
ATOM 1370 N N . TYR A 1 171 ? 0.021 5.996 5.411 1.00 87.00 171 TYR A N 1
ATOM 1371 C CA . TYR A 1 171 ? -1.212 6.590 5.913 1.00 87.00 171 TYR A CA 1
ATOM 1372 C C . TYR A 1 171 ? -2.204 5.526 6.416 1.00 87.00 171 TYR A C 1
ATOM 1374 O O . TYR A 1 171 ? -2.748 5.671 7.517 1.00 87.00 171 TYR A O 1
ATOM 1382 N N . LEU A 1 172 ? -2.376 4.419 5.682 1.00 85.31 172 LEU A N 1
ATOM 1383 C CA . LEU A 1 172 ? -3.180 3.268 6.111 1.00 85.31 172 LEU A CA 1
ATOM 1384 C C . LEU A 1 172 ? -2.698 2.691 7.442 1.00 85.31 172 LEU A C 1
ATOM 1386 O O . LEU A 1 172 ? -3.504 2.515 8.360 1.00 85.31 172 LEU A O 1
ATOM 1390 N N . VAL A 1 173 ? -1.391 2.462 7.587 1.00 88.12 173 VAL A N 1
ATOM 1391 C CA . VAL A 1 173 ? -0.792 1.935 8.825 1.00 88.12 173 VAL A CA 1
ATOM 1392 C C . VAL A 1 173 ? -1.114 2.837 10.022 1.00 88.12 173 VAL A C 1
ATOM 1394 O O . VAL A 1 173 ? -1.549 2.350 11.072 1.00 88.12 173 VAL A O 1
ATOM 1397 N N . ILE A 1 174 ? -0.974 4.157 9.865 1.00 86.06 174 ILE A N 1
ATOM 1398 C CA . ILE A 1 174 ? -1.281 5.136 10.921 1.00 86.06 174 ILE A CA 1
ATOM 1399 C C . ILE A 1 174 ? -2.776 5.121 11.274 1.00 86.06 174 ILE A C 1
ATOM 1401 O O . ILE A 1 174 ? -3.140 5.195 12.457 1.00 86.06 174 ILE A O 1
ATOM 1405 N N . LEU A 1 175 ? -3.660 4.999 10.282 1.00 84.50 175 LEU A N 1
ATOM 1406 C CA . LEU A 1 175 ? -5.101 4.927 10.526 1.00 84.50 175 LEU A CA 1
ATOM 1407 C C . LEU A 1 175 ? -5.501 3.635 11.252 1.00 84.50 175 LEU A C 1
ATOM 1409 O O . LEU A 1 175 ? -6.309 3.679 12.188 1.00 84.50 175 LEU A O 1
ATOM 1413 N N . ILE A 1 176 ? -4.928 2.495 10.861 1.00 87.19 176 ILE A N 1
ATOM 1414 C CA . ILE A 1 176 ? -5.163 1.200 11.513 1.00 87.19 176 ILE A CA 1
ATOM 1415 C C . ILE A 1 176 ? -4.696 1.257 12.963 1.00 87.19 176 ILE A C 1
ATOM 1417 O O . ILE A 1 176 ? -5.453 0.892 13.867 1.00 87.19 176 ILE A O 1
ATOM 1421 N N . TRP A 1 177 ? -3.487 1.771 13.197 1.00 87.00 177 TRP A N 1
ATOM 1422 C CA . TRP A 1 177 ? -2.950 1.971 14.540 1.00 87.00 177 TRP A CA 1
ATOM 1423 C C . TRP A 1 177 ? -3.908 2.795 15.405 1.00 87.00 177 TRP A C 1
ATOM 1425 O O . TRP A 1 177 ? -4.312 2.377 16.495 1.00 87.00 177 TRP A O 1
ATOM 1435 N N . SER A 1 178 ? -4.340 3.940 14.876 1.00 84.19 178 SER A N 1
ATOM 1436 C CA . SER A 1 178 ? -5.277 4.842 15.548 1.00 84.19 178 SER A CA 1
ATOM 1437 C C . SER A 1 178 ? -6.613 4.157 15.871 1.00 84.19 178 SER A C 1
ATOM 1439 O O . SER A 1 178 ? -7.186 4.372 16.944 1.00 84.19 178 SER A O 1
ATOM 1441 N N . SER A 1 179 ? -7.096 3.283 14.982 1.00 83.31 179 SER A N 1
ATOM 1442 C CA . SER A 1 179 ? -8.304 2.471 15.193 1.00 83.31 179 SER A CA 1
ATOM 1443 C C . SER A 1 179 ? -8.137 1.447 16.321 1.00 83.31 179 SER A C 1
ATOM 1445 O O . SER A 1 179 ? -9.022 1.323 17.175 1.00 83.31 179 SER A O 1
ATOM 1447 N N . ILE A 1 180 ? -6.994 0.757 16.379 1.00 84.94 180 ILE A N 1
ATOM 1448 C CA . ILE A 1 180 ? -6.692 -0.233 17.426 1.00 84.94 180 ILE A CA 1
ATOM 1449 C C . ILE A 1 180 ? -6.615 0.443 18.800 1.00 84.94 180 ILE A C 1
ATOM 1451 O O . ILE A 1 180 ? -7.269 -0.015 19.741 1.00 84.94 180 ILE A O 1
ATOM 1455 N N . VAL A 1 181 ? -5.877 1.553 18.911 1.00 82.25 181 VAL A N 1
ATOM 1456 C CA . VAL A 1 181 ? -5.738 2.309 20.170 1.00 82.25 181 VAL A CA 1
ATOM 1457 C C . VAL A 1 181 ? -7.099 2.794 20.668 1.00 82.25 181 VAL A C 1
ATOM 1459 O O . VAL A 1 181 ? -7.401 2.694 21.860 1.00 82.25 181 VAL A O 1
ATOM 1462 N N . LYS A 1 182 ? -7.959 3.266 19.758 1.00 81.69 182 LYS A N 1
ATOM 1463 C CA . LYS A 1 182 ? -9.320 3.684 20.106 1.00 81.69 182 LYS A CA 1
ATOM 1464 C C . LYS A 1 182 ? -10.146 2.525 20.674 1.00 81.69 182 LYS A C 1
ATOM 1466 O O . LYS A 1 182 ? -10.760 2.684 21.725 1.00 81.69 182 LYS A O 1
ATOM 1471 N N . MET A 1 183 ? -10.105 1.349 20.044 1.00 76.44 183 MET A N 1
ATOM 1472 C CA . MET A 1 183 ? -10.842 0.179 20.541 1.00 76.44 183 MET A CA 1
ATOM 1473 C C . MET A 1 183 ? -10.321 -0.340 21.889 1.00 76.44 183 MET A C 1
ATOM 1475 O O . MET A 1 183 ? -11.114 -0.806 22.706 1.00 76.44 183 MET A O 1
ATOM 1479 N N . GLN A 1 184 ? -9.017 -0.232 22.163 1.00 79.25 184 GLN A N 1
ATOM 1480 C CA . GLN A 1 184 ? -8.457 -0.603 23.469 1.00 79.25 184 GLN A CA 1
ATOM 1481 C C . GLN A 1 184 ? -8.925 0.329 24.596 1.00 79.25 184 GLN A C 1
ATOM 1483 O O . GLN A 1 184 ? -9.205 -0.138 25.704 1.00 79.25 184 GLN A O 1
ATOM 1488 N N . ARG A 1 185 ? -9.060 1.632 24.319 1.00 72.69 185 ARG A N 1
ATOM 1489 C CA . ARG A 1 185 ? -9.595 2.593 25.295 1.00 72.69 185 ARG A CA 1
ATOM 1490 C C . ARG A 1 185 ? -11.069 2.338 25.597 1.00 72.69 185 ARG A C 1
ATOM 1492 O O . ARG A 1 185 ? -11.422 2.248 26.770 1.00 72.69 185 ARG A O 1
ATOM 1499 N N . ASP A 1 186 ? -11.891 2.129 24.570 1.00 72.25 186 ASP A N 1
ATOM 1500 C CA . ASP A 1 186 ? -13.326 1.862 24.747 1.00 72.25 186 ASP A CA 1
ATOM 1501 C C . ASP A 1 186 ? -13.578 0.560 25.534 1.00 72.25 186 ASP A C 1
ATOM 1503 O O . ASP A 1 186 ? -14.484 0.498 26.366 1.00 72.25 186 ASP A O 1
ATOM 1507 N N . GLY A 1 187 ? -12.745 -0.468 25.323 1.00 62.69 187 GLY A N 1
ATOM 1508 C CA . GLY A 1 187 ? -12.798 -1.707 26.101 1.00 62.69 187 GLY A CA 1
ATOM 1509 C C . GLY A 1 187 ? -12.461 -1.497 27.579 1.00 62.69 187 GLY A C 1
ATOM 1510 O O . GLY A 1 187 ? -13.157 -2.018 28.441 1.00 62.69 187 GLY A O 1
ATOM 1511 N N . THR A 1 188 ? -11.441 -0.690 27.882 1.00 60.44 188 THR A N 1
ATOM 1512 C CA . THR A 1 188 ? -10.976 -0.451 29.261 1.00 60.44 188 THR A CA 1
ATOM 1513 C C . THR A 1 188 ? -12.008 0.309 30.100 1.00 60.44 188 THR A C 1
ATOM 1515 O O . THR A 1 188 ? -12.231 -0.037 31.257 1.00 60.44 188 THR A O 1
ATOM 1518 N N . VAL A 1 189 ? -12.685 1.303 29.512 1.00 58.22 189 VAL A N 1
ATOM 1519 C CA . VAL A 1 189 ? -13.706 2.115 30.205 1.00 58.22 189 VAL A CA 1
ATOM 1520 C C . VAL A 1 189 ? -14.933 1.284 30.593 1.00 58.22 189 VAL A C 1
ATOM 1522 O O . VAL A 1 189 ? -15.564 1.555 31.615 1.00 58.22 189 VAL A O 1
ATOM 1525 N N . LYS A 1 190 ? -15.266 0.248 29.810 1.00 53.69 190 LYS A N 1
ATOM 1526 C CA . LYS A 1 190 ? -16.421 -0.613 30.091 1.00 53.69 190 LYS A CA 1
ATOM 1527 C C . LYS A 1 190 ? -16.227 -1.466 31.352 1.00 53.69 190 LYS A C 1
ATOM 1529 O O . LYS A 1 190 ? -17.183 -1.639 32.092 1.00 53.69 190 LYS A O 1
ATOM 1534 N N . TYR A 1 191 ? -14.998 -1.904 31.640 1.00 53.94 191 TYR A N 1
ATOM 1535 C CA . TYR A 1 191 ? -14.692 -2.680 32.850 1.00 53.94 191 TYR A CA 1
ATOM 1536 C C . TYR A 1 191 ? -14.691 -1.834 34.127 1.00 53.94 191 TYR A C 1
ATOM 1538 O O . TYR A 1 191 ? -15.098 -2.317 35.176 1.00 53.94 191 TYR A O 1
ATOM 1546 N N . THR A 1 192 ? -14.268 -0.567 34.062 1.00 57.22 192 THR A N 1
ATOM 1547 C CA . THR A 1 192 ? -14.239 0.299 35.257 1.00 57.22 192 THR A CA 1
ATOM 1548 C C . THR A 1 192 ? -15.649 0.624 35.748 1.00 57.22 192 THR A C 1
ATOM 1550 O O . THR A 1 192 ? -15.906 0.611 36.943 1.00 57.22 192 THR A O 1
ATOM 1553 N N . ARG A 1 193 ? -16.595 0.822 34.823 1.0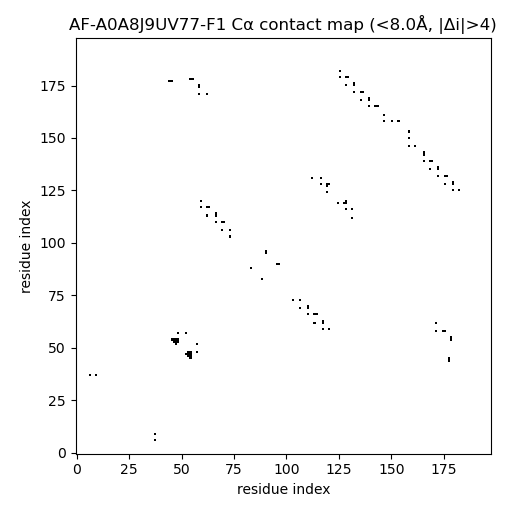0 56.47 193 ARG A N 1
ATOM 1554 C CA . ARG A 1 193 ? -17.974 1.189 35.166 1.00 56.47 193 ARG A CA 1
ATOM 1555 C C . ARG A 1 193 ? -18.776 0.061 35.820 1.00 56.47 193 ARG A C 1
ATOM 1557 O O . ARG A 1 193 ? -19.693 0.353 36.573 1.00 56.47 193 ARG A O 1
ATOM 1564 N N . GLU A 1 194 ? -18.447 -1.199 35.532 1.00 57.78 194 GLU A N 1
ATOM 1565 C CA . GLU A 1 194 ? -19.050 -2.354 36.218 1.00 57.78 194 GLU A CA 1
ATOM 1566 C C . GLU A 1 194 ? -18.428 -2.588 37.600 1.00 57.78 194 GLU A C 1
ATOM 1568 O O . GLU A 1 194 ? -19.086 -3.122 38.486 1.00 57.78 194 GLU A O 1
ATOM 1573 N N . GLN A 1 195 ? -17.184 -2.153 37.807 1.00 55.53 195 GLN A N 1
ATOM 1574 C CA . GLN A 1 195 ? -16.474 -2.331 39.071 1.00 55.53 195 GLN A CA 1
ATOM 1575 C C . GLN A 1 195 ? -16.859 -1.289 40.135 1.00 55.53 195 GLN A C 1
ATOM 1577 O O . GLN A 1 195 ? -16.746 -1.578 41.320 1.00 55.53 195 GLN A O 1
ATOM 1582 N N . ASP A 1 196 ? -17.357 -0.119 39.721 1.00 55.88 196 ASP A N 1
ATOM 1583 C CA . ASP A 1 196 ? -17.852 0.941 40.617 1.00 55.88 196 ASP A CA 1
ATOM 1584 C C . ASP A 1 196 ? -19.340 0.765 41.011 1.00 55.88 196 ASP A C 1
ATOM 1586 O O . ASP A 1 196 ? -19.901 1.608 41.709 1.00 55.88 196 ASP A O 1
ATOM 1590 N N . ALA A 1 197 ? -19.999 -0.302 40.541 1.00 57.22 197 ALA A N 1
ATOM 1591 C CA . ALA A 1 197 ? -21.413 -0.595 40.802 1.00 57.22 197 ALA A CA 1
ATOM 1592 C C . ALA A 1 197 ? -21.641 -1.683 41.877 1.00 57.22 197 ALA A C 1
ATOM 1594 O O . ALA A 1 197 ? -22.766 -2.170 42.006 1.00 57.22 197 ALA A O 1
ATOM 1595 N N . VAL A 1 198 ? -20.596 -2.067 42.622 1.00 48.91 198 VAL A N 1
ATOM 1596 C CA . VAL A 1 198 ? -20.630 -3.079 43.697 1.00 48.91 198 VAL A CA 1
ATOM 1597 C C . VAL A 1 198 ? -20.246 -2.458 45.032 1.00 48.91 198 VAL A C 1
ATOM 1599 O O . VAL A 1 198 ? -19.230 -1.731 45.063 1.00 48.91 198 VAL A O 1
#

Nearest PDB structures (foldseek):
  6uzl-assembly1_B  TM=2.810E-01  e=1.664E+00  Escherichia coli
  6pao-assembly1_B  TM=2.749E-01  e=4.914E+00  Novosphingobium aromaticivorans DSM 12444
  6rak-assembly1_B  TM=3.717E-01  e=9.413E+00  Thermus thermophilus
  7uc6-assembly1_A  TM=3.100E-01  e=8.917E+00  Homo sapiens

Radius of gyration: 23.14 Å; Cα contacts (8 Å, |Δi|>4): 63; chains: 1; bounding box: 40×29×82 Å

Secondary structure (DSSP, 8-state):
-TTSTTSS-----THHHHHHTTS-GGGTT---THHHHTTT-------EETTTEEHHHHHHHHHHHHHHHHHHHHHHHHHHHHHHHHHT-----TTHHHHHHHHHHHHHHHHHHHHHHHHHHHTT-HHHHHHHHHHHHHHHHHHHHHHHHHTTTS-HHHHHHHHHHHHHHHHHHHHHHHHHHHHHHHHHHHHHHHHTT-

Solvent-accessible surface area (backbone atoms only — not comparable to full-atom values): 11820 Å² total; per-residue (Å²): 121,84,71,66,77,73,69,80,70,89,82,84,63,77,65,58,63,60,53,59,75,73,54,70,86,87,70,70,86,73,75,61,74,66,63,68,56,61,70,74,59,71,69,76,77,70,68,46,42,90,87,76,33,54,48,71,60,37,52,52,52,48,53,51,51,51,50,51,50,51,50,51,50,50,52,52,51,52,50,50,54,50,52,46,66,70,65,67,61,75,75,78,54,79,70,54,60,62,50,52,51,51,51,53,53,52,51,53,50,49,54,55,50,53,50,52,49,53,52,34,62,71,68,69,42,69,67,56,50,56,54,48,52,54,52,51,54,51,51,50,50,51,53,49,52,51,51,63,74,42,62,88,78,56,53,76,68,57,50,51,53,53,53,50,51,49,52,54,51,55,50,48,54,53,5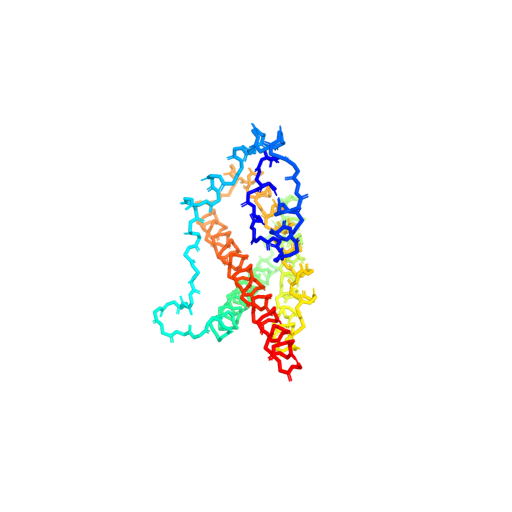2,51,50,54,50,52,56,50,52,53,52,60,55,54,56,57,57,54,61,62,61,74,73,112

pLDDT: mean 71.6, std 18.35, range [25.31, 91.19]

=== Feature glossary ===
Key to the feature types in this record:

Secondary structure (8-state, DSSP). Secondary structure is the local, repeating backbone conformation. DSSP classifies it into eight states by reading the hydrogen-bond network: three helix types (H, G, I), two β types (E, B), two non-regular types (T, S), and unstructured coil (-).

Backbone torsions (φ/ψ). Backbone dihedral angles. Every residue except chain termini has a φ (preceding-C → N → Cα → C) and a ψ (N → Cα → C → next-N). They are reported in degrees following the IUPAC sign convention. Secondary structure is essentially a statement about which (φ, ψ) basin each residue occupies.

Predicted aligned error. Predicted Aligned Error (PAE) is an AlphaFold confidence matrix: entry (i, j) is the expected error in the position of residue j, in ångströms, when the prediction is superimposed on the true structure at residue i. Low PAE within a block of residues means that block is internally rigid and well-predicted; high PAE between two blocks means their relative placement is uncertain even if each block individually is confident.

B-factor. B-factor (Debye–Waller factor) reflects atomic displacement in the crystal lattice. It is an experimental observable (units Å²), not a prediction; low values mean the atom is pinned down, high values mean it moves or is heterogeneous across the crystal.

Secondary structure (3-state, P-SEA). Three-state secondary structure (P-SEA) collapses the eight DSSP classes into helix (a), strand (b), and coil (c). P-SEA assigns these from Cα geometry alone — distances and angles — without requiring backbone oxygens, so it works on any Cα trace.

Sequence. Primary structure: the covalent order of the twenty standard amino acids along the backbone. Two proteins with the same sequence will (almost always) fold to the same structure; two with 30% identity often share a fold but not the details.

pLDDT. pLDDT is the predicted lDDT-Cα score: AlphaFold's confidence that the local environment of each residue (all inter-atomic distances within 15 Å) is correctly placed. It is a per-residue number between 0 and 100, with higher meaning more reliable.

InterPro / GO / CATH / organism. Functional annotations link the protein to curated databases. InterPro entries identify conserved domains and families by matching the sequence against member-database signatures (Pfam, PROSITE, CDD, …). Gene Ontology (GO) terms describe molecular function, biological process, and cellular component in a controlled vocabulary. CATH places the structure in a hierarchical fold classification (Class/Architecture/Topology/Homologous-superfamily). The organism is the source species.

Contact-map, Ramachandran, and PAE plots. Three diagnostic plots accompany the record. The Cα contact map visualizes the tertiary structure as a 2D adjacency matrix (8 Å cutoff, sequence-local contacts suppressed). The Ramachandran plot shows the distribution of backbone (φ, ψ) torsions, with points in the α and β basins reflecting secondary structure content. The PAE plot shows AlphaFold's inter-residue confidence as a color matrix.

mmCIF coordinates. The mmCIF table is the protein's shape written out atom by atom. For each backbone N, Cα, C, and carbonyl O, it records an (x, y, z) coordinate triple in Å plus the residue type, chain letter, and residue number.

Radius of gyration, Cα contacts, bounding box. Three whole-structure scalars: the radius of gyration (RMS distance of Cα from centroid, in Å), the count of Cα–Cα contacts (pairs closer than 8 Å and separated by more than four residues in sequence — i.e. tertiary, not local, contacts), and the bounding-box dimensions. Together they distinguish compact globular folds from extended fibres or disordered chains.

Foldseek 3Di. The Foldseek 3Di string encodes local tertiary geometry as a 20-letter alphabet — one character per residue — derived from the relative positions of nearby Cα atoms. Unlike the amino-acid sequence, 3Di is a direct function of the 3D structure, so two proteins with the same fold have similar 3Di strings even at low sequence identity.

Rendered structure images. Six rendered views show the 3D structure from the faces of a cube — i.e. along ±x, ±y, ±z. Rendering representation is drawn randomly per protein from cartoon (secondary-structure ribbons), sticks (backbone bonds), or molecular surface; coloring is either N→C rainbow (blue at the N-terminus through red at the C-terminus) or one color per chain.

Nearest PDB structures. The Foldseek neighbor list gives the closest experimentally determined structures in the PDB, ranked by structural alignment. TM-score near 1 means near-identical fold; near 0.3 means only rough topology match. This is how one finds what a novel AlphaFold prediction most resembles in the solved-structure universe.

Solvent-accessible surface area. SASA measures how much of the protein is reachable by solvent. It is computed by rolling a water-sized probe over the atomic surface and summing the exposed area (Å²). Per-residue SASA distinguishes core (buried, low SASA) from surface (exposed, high SASA) residues; total SASA is a whole-molecule size measure.